Protein AF-A0A4Q2DV35-F1 (afdb_monomer)

Solvent-accessible surface area (backbone atoms only — not comparable to full-atom values): 18456 Å² total; per-residue (Å²): 139,89,88,88,78,84,78,67,62,75,68,55,59,72,60,50,44,55,39,52,49,45,46,71,77,39,57,76,54,56,72,63,80,82,78,78,91,82,77,93,75,83,82,74,77,96,63,88,75,52,67,66,58,46,20,54,54,36,22,54,54,44,44,55,49,71,65,35,77,59,40,62,65,55,60,51,47,55,58,66,73,50,53,37,47,40,45,32,34,13,48,20,47,24,54,55,58,47,27,66,78,40,56,55,53,36,38,61,52,43,39,46,52,39,57,44,51,69,32,76,78,42,65,71,32,61,18,35,42,97,87,67,49,80,41,53,41,60,65,47,20,52,47,35,28,44,50,51,43,19,50,44,28,60,68,74,59,73,62,82,93,50,57,45,72,50,34,85,49,101,58,90,82,76,61,74,39,63,32,54,42,48,41,31,27,48,50,50,39,19,35,56,79,52,56,63,69,55,69,69,63,48,23,50,38,44,62,68,10,43,57,34,52,73,57,74,85,80,66,89,48,54,57,58,45,28,50,15,43,48,23,45,49,50,35,37,58,36,48,10,46,73,54,40,27,64,45,47,61,40,96,86,70,74,45,42,51,65,51,33,50,54,36,49,51,49,37,42,76,73,59,45,53,68,54,62,45,55,52,41,54,74,47,54,48,53,72,91,65,78,94,72,99,76,73,58,70,71,62,48,53,58,37,37,51,51,44,33,70,54,27,62,76,59,58,39,52,56,37,60,57,43,40,59,57,65,67,76,117

Secondary structure (DSSP, 8-state):
-----SSSSHHHHTTSHHHHHHHHH-HHHHTTTTS-SS-------SS---HHHHHHHHHHHHHHHHHS---HHHHHHHHHH--BTHHHHHHHHHHHHHHHH-GGGHHHHHHHHHHHHTSHHHHT-EEE-TT--EEEHHHHHHHHHHHHHHHHHHS---SGGG-SSEEPPSSSS---EEPHHHHHHHHHHHHHHHT-S-HHHHHHHHHTTS--TTSSPPPS-HHHHHHHHHHHHHHHHHH-HHHHHHHS--TTTT--HHHHHHHHHHHHHTT----HHHHHHHHHTT-SS---S---HHHHHHHHHHHHHHHTTSPPPHHHHHIIIII--

Nearest PDB structures (foldseek):
  5lzr-assembly1_B  TM=1.823E-01  e=2.011E+00  Thermotoga maritima MSB8
  4av3-assembly1_B  TM=1.991E-01  e=4.934E+00  Thermotoga maritima
  8rbz-assembly1_g  TM=2.046E-01  e=7.897E+00  Homo sapiens

pLDDT: mean 71.96, std 20.68, range [27.91, 97.0]

Mean predicted aligned error: 12.62 Å

Structure (mmCIF, N/CA/C/O backbone):
data_AF-A0A4Q2DV35-F1
#
_entry.id   AF-A0A4Q2DV35-F1
#
loop_
_atom_site.group_PDB
_atom_site.id
_atom_site.type_symbol
_atom_site.label_atom_id
_atom_site.label_alt_id
_atom_site.label_comp_id
_atom_site.label_asym_id
_atom_site.label_entity_id
_atom_site.label_seq_id
_atom_site.pdbx_PDB_ins_code
_atom_site.Cartn_x
_atom_site.Cartn_y
_atom_site.Cartn_z
_atom_site.occupancy
_atom_site.B_iso_or_equiv
_atom_site.auth_seq_id
_atom_site.auth_comp_id
_atom_site.auth_asym_id
_atom_site.auth_atom_id
_atom_site.pdbx_PDB_model_num
ATOM 1 N N . MET A 1 1 ? -38.235 -31.316 10.067 1.00 35.62 1 MET A N 1
ATOM 2 C CA . MET A 1 1 ? -37.012 -31.804 9.384 1.00 35.62 1 MET A CA 1
ATOM 3 C C . MET A 1 1 ? -36.513 -30.668 8.487 1.00 35.62 1 MET A C 1
ATOM 5 O O . MET A 1 1 ? -37.153 -30.388 7.495 1.00 35.62 1 MET A O 1
ATOM 9 N N . SER A 1 2 ? -35.730 -29.718 9.007 1.00 30.77 2 SER A N 1
ATOM 10 C CA . SER A 1 2 ? -34.251 -29.639 9.016 1.00 30.77 2 SER A CA 1
ATOM 11 C C . SER A 1 2 ? -33.590 -29.476 7.636 1.00 30.77 2 SER A C 1
ATOM 13 O O . SER A 1 2 ? -33.089 -30.451 7.087 1.00 30.77 2 SER A O 1
ATOM 15 N N . THR A 1 3 ? -33.448 -28.229 7.168 1.00 30.23 3 THR A N 1
ATOM 16 C CA . THR A 1 3 ? -32.465 -27.825 6.140 1.00 30.23 3 THR A CA 1
ATOM 17 C C . THR A 1 3 ? -31.905 -26.423 6.440 1.00 30.23 3 THR A C 1
ATOM 19 O O . THR A 1 3 ? -32.257 -25.439 5.800 1.00 30.23 3 THR A O 1
ATOM 22 N N . THR A 1 4 ? -31.019 -26.314 7.435 1.00 33.19 4 THR A N 1
ATOM 23 C CA . THR A 1 4 ? -30.264 -25.078 7.754 1.00 33.19 4 THR A CA 1
ATOM 24 C C . THR A 1 4 ? -28.829 -25.404 8.191 1.00 33.19 4 THR A C 1
ATOM 26 O O . THR A 1 4 ? -28.392 -25.066 9.289 1.00 33.19 4 THR A O 1
ATOM 29 N N . LYS A 1 5 ? -28.063 -26.096 7.333 1.00 31.00 5 LYS A N 1
ATOM 30 C CA . LYS A 1 5 ? -26.642 -26.416 7.599 1.00 31.00 5 LYS A CA 1
ATOM 31 C C . LYS A 1 5 ? -25.640 -26.056 6.487 1.00 31.00 5 LYS A C 1
ATOM 33 O O . LYS A 1 5 ? -24.458 -26.307 6.665 1.00 31.00 5 LYS A O 1
ATOM 38 N N . GLY A 1 6 ? -26.053 -25.388 5.406 1.00 29.36 6 GLY A N 1
ATOM 39 C CA . GLY A 1 6 ? -25.163 -25.089 4.266 1.00 29.36 6 GLY A CA 1
ATOM 40 C C . GLY A 1 6 ? -24.444 -23.729 4.262 1.00 29.36 6 GLY A C 1
ATOM 41 O O . GLY A 1 6 ? -23.580 -23.515 3.426 1.00 29.36 6 GLY A O 1
ATOM 42 N N . HIS A 1 7 ? -24.776 -22.781 5.147 1.00 29.80 7 HIS A N 1
ATOM 43 C CA . HIS A 1 7 ? -24.252 -21.396 5.069 1.00 29.80 7 HIS A CA 1
ATOM 44 C C . HIS A 1 7 ? -23.302 -20.989 6.208 1.00 29.80 7 HIS A C 1
ATOM 46 O O . HIS A 1 7 ? -22.844 -19.849 6.264 1.00 29.80 7 HIS A O 1
ATOM 52 N N . ARG A 1 8 ? -22.980 -21.906 7.131 1.00 29.48 8 ARG A N 1
ATOM 53 C CA . ARG A 1 8 ? -22.026 -21.637 8.226 1.00 29.48 8 ARG A CA 1
ATOM 54 C C . ARG A 1 8 ? -20.592 -22.076 7.927 1.00 29.48 8 ARG A C 1
ATOM 56 O O . ARG A 1 8 ? -19.691 -21.590 8.602 1.00 29.48 8 ARG A O 1
ATOM 63 N N . THR A 1 9 ? -20.373 -22.935 6.933 1.00 27.91 9 THR A N 1
ATOM 64 C CA . THR A 1 9 ? -19.051 -23.521 6.656 1.00 27.91 9 THR A CA 1
ATOM 65 C C . THR A 1 9 ? -18.148 -22.554 5.883 1.00 27.91 9 THR A C 1
ATOM 67 O O . THR A 1 9 ? -17.036 -22.292 6.323 1.00 27.91 9 THR A O 1
ATOM 70 N N . VAL A 1 10 ? -18.679 -21.863 4.866 1.00 29.84 10 VAL A N 1
ATOM 71 C CA . VAL A 1 10 ? -17.916 -20.907 4.029 1.00 29.84 10 VAL A CA 1
ATOM 72 C C . VAL A 1 10 ? -17.451 -19.660 4.808 1.00 29.84 10 VAL A C 1
ATOM 74 O O . VAL A 1 10 ? -16.434 -19.050 4.502 1.00 29.84 10 VAL A O 1
ATOM 77 N N . ARG A 1 11 ? -18.151 -19.280 5.888 1.00 30.81 11 ARG A N 1
ATOM 78 C CA . ARG A 1 11 ? -17.766 -18.127 6.730 1.00 30.81 11 ARG A CA 1
ATOM 79 C C . ARG A 1 11 ? -16.641 -18.422 7.725 1.00 30.81 11 ARG A C 1
ATOM 81 O O . ARG A 1 11 ? -16.135 -17.485 8.336 1.00 30.81 11 ARG A O 1
ATOM 88 N N . ARG A 1 12 ? -16.291 -19.695 7.931 1.00 29.86 12 ARG A N 1
ATOM 89 C CA . ARG A 1 12 ? -15.247 -20.113 8.879 1.00 29.86 12 ARG A CA 1
ATOM 90 C C . ARG A 1 12 ? -13.868 -20.213 8.224 1.00 29.86 12 ARG A C 1
ATOM 92 O O . ARG A 1 12 ? -12.876 -20.101 8.931 1.00 29.86 12 ARG A O 1
ATOM 99 N N . GLU A 1 13 ? -13.813 -20.343 6.901 1.00 30.31 13 GLU A N 1
ATOM 100 C CA . GLU A 1 13 ? -12.563 -20.490 6.143 1.00 30.31 13 GLU A CA 1
ATOM 101 C C . GLU A 1 13 ? -11.810 -19.159 5.980 1.00 30.31 13 GLU A C 1
ATOM 103 O O . GLU A 1 13 ? -10.590 -19.137 6.086 1.00 30.31 13 GLU A O 1
ATOM 108 N N . ALA A 1 14 ? -12.506 -18.019 5.894 1.00 35.06 14 ALA A N 1
ATOM 109 C CA . ALA A 1 14 ? -11.845 -16.708 5.821 1.00 35.06 14 ALA A CA 1
ATOM 110 C C . ALA A 1 14 ? -11.191 -16.257 7.148 1.00 35.06 14 ALA A C 1
ATOM 112 O O . ALA A 1 14 ? -10.276 -15.442 7.142 1.00 35.06 14 ALA A O 1
ATOM 113 N N . VAL A 1 15 ? -11.643 -16.774 8.301 1.00 36.72 15 VAL A N 1
ATOM 114 C CA . VAL A 1 15 ? -11.197 -16.317 9.638 1.00 36.72 15 VAL A CA 1
ATOM 115 C C . VAL A 1 15 ? -9.855 -16.937 10.061 1.00 36.72 15 VAL A C 1
ATOM 117 O O . VAL A 1 15 ? -9.192 -16.389 10.937 1.00 36.72 15 VAL A O 1
ATOM 120 N N . ASN A 1 16 ? -9.424 -18.021 9.408 1.00 40.28 16 ASN A N 1
ATOM 121 C CA . ASN A 1 16 ? -8.155 -18.708 9.688 1.00 40.28 16 ASN A CA 1
ATOM 122 C C . ASN A 1 16 ? -7.036 -18.374 8.687 1.00 40.28 16 ASN A C 1
ATOM 124 O O . ASN A 1 16 ? -5.907 -18.824 8.877 1.00 40.28 16 ASN A O 1
ATOM 128 N N . SER A 1 17 ? -7.340 -17.592 7.644 1.00 49.16 17 SER A N 1
ATOM 129 C CA . SER A 1 17 ? -6.450 -17.410 6.496 1.00 49.16 17 SER A CA 1
ATOM 130 C C . SER A 1 17 ? -5.106 -16.813 6.892 1.00 49.16 17 SER A C 1
ATOM 132 O O . SER A 1 17 ? -4.094 -17.379 6.535 1.00 49.16 17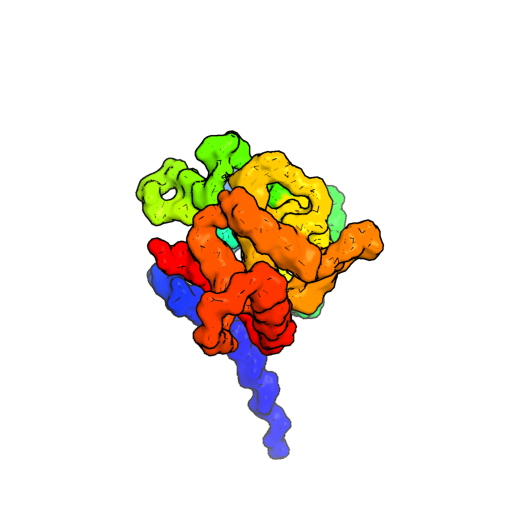 SER A O 1
ATOM 134 N N . PHE A 1 18 ? -5.053 -15.729 7.667 1.00 50.31 18 PHE A N 1
ATOM 135 C CA . PHE A 1 18 ? -3.776 -15.042 7.909 1.00 50.31 18 PHE A CA 1
ATOM 136 C C . PHE A 1 18 ? -2.853 -15.754 8.887 1.00 50.31 18 PHE A C 1
ATOM 138 O O . PHE A 1 18 ? -1.654 -15.801 8.652 1.00 50.31 18 PHE A O 1
ATOM 145 N N . THR A 1 19 ? -3.398 -16.380 9.934 1.00 48.91 19 THR A N 1
ATOM 146 C CA . THR A 1 19 ? -2.606 -17.264 10.801 1.00 48.91 19 THR A CA 1
ATOM 147 C C . THR A 1 19 ? -1.981 -18.396 9.983 1.00 48.91 19 THR A C 1
ATOM 149 O O . THR A 1 19 ? -0.818 -18.717 10.187 1.00 48.91 19 THR A O 1
ATOM 152 N N . GLN A 1 20 ? -2.725 -18.972 9.032 1.00 51.25 20 GLN A N 1
ATOM 153 C CA . GLN A 1 20 ? -2.194 -19.997 8.130 1.00 51.25 20 GLN A CA 1
ATOM 154 C C . GLN A 1 20 ? -1.200 -19.414 7.115 1.00 51.25 20 GLN A C 1
ATOM 156 O O . GLN A 1 20 ? -0.151 -20.010 6.910 1.00 51.25 20 GLN A O 1
ATOM 161 N N . THR A 1 21 ? -1.477 -18.244 6.537 1.00 47.75 21 THR A N 1
ATOM 162 C CA . THR A 1 21 ? -0.613 -17.564 5.563 1.00 47.75 21 THR A CA 1
ATOM 163 C C . THR A 1 21 ? 0.728 -17.158 6.177 1.00 47.75 21 THR A C 1
ATOM 165 O O . THR A 1 21 ? 1.755 -17.479 5.594 1.00 47.75 21 THR A O 1
ATOM 168 N N . ILE A 1 22 ? 0.754 -16.560 7.377 1.00 47.41 22 ILE A N 1
ATOM 169 C CA . ILE A 1 22 ? 2.009 -16.261 8.090 1.00 47.41 22 ILE A CA 1
ATOM 170 C C . ILE A 1 22 ? 2.759 -17.546 8.438 1.00 47.41 22 ILE A C 1
ATOM 172 O O . ILE A 1 22 ? 3.957 -17.623 8.204 1.00 47.41 22 ILE A O 1
ATOM 176 N N . SER A 1 23 ? 2.080 -18.581 8.944 1.00 45.00 23 SER A N 1
ATOM 177 C CA . SER A 1 23 ? 2.758 -19.837 9.287 1.00 45.00 23 SER A CA 1
ATOM 178 C C . SER A 1 23 ? 3.357 -20.579 8.090 1.00 45.00 23 SER A C 1
ATOM 180 O O . SER A 1 23 ? 4.283 -21.365 8.278 1.00 45.00 23 SER A O 1
ATOM 182 N N . ILE A 1 24 ? 2.830 -20.350 6.885 1.00 49.19 24 ILE A N 1
ATOM 183 C CA . ILE A 1 24 ? 3.342 -20.924 5.636 1.00 49.19 24 ILE A CA 1
ATOM 184 C C . ILE A 1 24 ? 4.479 -20.069 5.060 1.00 49.19 24 ILE A C 1
ATOM 186 O O . ILE A 1 24 ? 5.458 -20.632 4.580 1.00 49.19 24 ILE A O 1
ATOM 190 N N . LEU A 1 25 ? 4.358 -18.738 5.110 1.00 42.69 25 LEU A N 1
ATOM 191 C CA . LEU A 1 25 ? 5.309 -17.810 4.485 1.00 42.69 25 LEU A CA 1
ATOM 192 C C . LEU A 1 25 ? 6.508 -17.459 5.380 1.00 42.69 25 LEU A C 1
ATOM 194 O O . LEU A 1 25 ? 7.581 -17.187 4.855 1.00 42.69 25 LEU A O 1
ATOM 198 N N . ASP A 1 26 ? 6.364 -17.514 6.707 1.00 45.88 26 ASP A N 1
ATOM 199 C CA . ASP A 1 26 ? 7.469 -17.350 7.657 1.00 45.88 26 ASP A CA 1
ATOM 200 C C . ASP A 1 26 ? 7.318 -18.297 8.873 1.00 45.88 26 ASP A C 1
ATOM 202 O O . ASP A 1 26 ? 6.679 -17.979 9.890 1.00 45.88 26 ASP A O 1
ATOM 206 N N . PRO A 1 27 ? 7.929 -19.496 8.810 1.00 44.66 27 PRO A N 1
ATOM 207 C CA . PRO A 1 27 ? 7.886 -20.477 9.893 1.00 44.66 27 PRO A CA 1
ATOM 208 C C . PRO A 1 27 ? 8.524 -19.988 11.205 1.00 44.66 27 PRO A C 1
ATOM 210 O O . PRO A 1 27 ? 8.191 -20.505 12.280 1.00 44.66 27 PRO A O 1
ATOM 213 N N . SER A 1 28 ? 9.419 -18.992 11.154 1.00 42.25 28 SER A N 1
ATOM 214 C CA . SER A 1 28 ? 10.123 -18.476 12.335 1.00 42.25 28 SER A CA 1
ATOM 215 C C . SER A 1 28 ? 9.180 -17.719 13.284 1.00 42.25 28 SER A C 1
ATOM 217 O O . SER A 1 28 ? 9.309 -17.828 14.508 1.00 42.25 28 SER A O 1
ATOM 219 N N . LEU A 1 29 ? 8.140 -17.078 12.738 1.00 41.72 29 LEU A N 1
ATOM 220 C CA . LEU A 1 29 ? 7.095 -16.379 13.497 1.00 41.72 29 LEU A CA 1
ATOM 221 C C . LEU A 1 29 ? 6.123 -17.342 14.202 1.00 41.72 29 LEU A C 1
ATOM 223 O O . LEU A 1 29 ? 5.512 -17.004 15.216 1.00 41.72 29 LEU A O 1
ATOM 227 N N . SER A 1 30 ? 6.023 -18.591 13.735 1.00 40.69 30 SER A N 1
ATOM 228 C CA . SER A 1 30 ? 5.135 -19.613 14.319 1.00 40.69 30 SER A CA 1
ATOM 229 C C . SER A 1 30 ? 5.679 -20.243 15.606 1.00 40.69 30 SER A C 1
ATOM 231 O O . SER A 1 30 ? 4.920 -20.837 16.376 1.00 40.69 30 SER A O 1
ATOM 233 N N . SER A 1 31 ? 6.982 -20.102 15.868 1.00 39.81 31 SER A N 1
ATOM 234 C CA . SER A 1 31 ? 7.672 -20.755 16.990 1.00 39.81 31 SER A CA 1
ATOM 235 C C . SER A 1 31 ? 7.563 -19.991 18.319 1.00 39.81 31 SER A C 1
ATOM 237 O O . SER A 1 31 ? 7.888 -20.538 19.370 1.00 39.81 31 SER A O 1
ATOM 239 N N . ARG A 1 32 ? 7.030 -18.758 18.324 1.00 42.31 32 ARG A N 1
ATOM 240 C CA . ARG A 1 32 ? 6.820 -17.945 19.546 1.00 42.31 32 ARG A CA 1
ATOM 241 C C . ARG A 1 32 ? 5.523 -18.263 20.309 1.00 42.31 32 ARG A C 1
ATOM 243 O O . ARG A 1 32 ? 5.167 -17.573 21.263 1.00 42.31 32 ARG A O 1
ATOM 250 N N . ARG A 1 33 ? 4.818 -19.337 19.938 1.00 37.28 33 ARG A N 1
ATOM 251 C CA . ARG A 1 33 ? 3.434 -19.643 20.350 1.00 37.28 33 ARG A CA 1
ATOM 252 C C . ARG A 1 33 ? 3.201 -20.026 21.823 1.00 37.28 33 ARG A C 1
ATOM 254 O O . ARG A 1 33 ? 2.096 -20.457 22.135 1.00 37.28 33 ARG A O 1
ATOM 261 N N . LEU A 1 34 ? 4.174 -19.902 22.732 1.00 33.25 34 LEU A N 1
ATOM 262 C CA . LEU A 1 34 ? 4.031 -20.442 24.096 1.00 33.25 34 LEU A CA 1
ATOM 263 C C . LEU A 1 34 ? 4.237 -19.484 25.281 1.00 33.25 34 LEU A C 1
ATOM 265 O O . LEU A 1 34 ? 4.044 -19.941 26.403 1.00 33.25 34 LEU A O 1
ATOM 269 N N . LEU A 1 35 ? 4.537 -18.186 25.112 1.00 33.84 35 LEU A N 1
ATOM 270 C CA . LEU A 1 35 ? 4.838 -17.329 26.286 1.00 33.84 35 LEU A CA 1
ATOM 271 C C . LEU A 1 35 ? 4.320 -15.868 26.274 1.00 33.84 35 LEU A C 1
ATOM 273 O O . LEU A 1 35 ? 4.653 -15.110 27.178 1.00 33.84 35 LEU A O 1
ATOM 277 N N . GLY A 1 36 ? 3.487 -15.437 25.319 1.00 34.16 36 GLY A N 1
ATOM 278 C CA . GLY A 1 36 ? 3.351 -13.993 25.033 1.00 34.16 36 GLY A CA 1
ATOM 279 C C . GLY A 1 36 ? 2.212 -13.165 25.654 1.00 34.16 36 GLY A C 1
ATOM 280 O O . GLY A 1 36 ? 2.322 -11.947 25.644 1.00 34.16 36 GLY A O 1
ATOM 281 N N . PHE A 1 37 ? 1.119 -13.734 26.180 1.00 35.25 37 PHE A N 1
ATOM 282 C CA . PHE A 1 37 ? -0.106 -12.933 26.430 1.00 35.25 37 PHE A CA 1
ATOM 283 C C . PHE A 1 37 ? -0.427 -12.567 27.888 1.00 35.25 37 PHE A C 1
ATOM 285 O O . PHE A 1 37 ? -1.526 -12.079 28.153 1.00 35.25 37 PHE A O 1
ATOM 292 N N . GLN A 1 38 ? 0.490 -12.756 28.844 1.00 31.80 38 GLN A N 1
ATOM 293 C CA . GLN A 1 38 ? 0.176 -12.492 30.259 1.00 31.80 38 GLN A CA 1
ATOM 294 C C . GLN A 1 38 ? 0.834 -11.280 30.924 1.00 31.80 38 GLN A C 1
ATOM 296 O O . GLN A 1 38 ? 0.402 -10.959 32.021 1.00 31.80 38 GLN A O 1
ATOM 301 N N . ASN A 1 39 ? 1.753 -10.532 30.304 1.00 35.91 39 ASN A N 1
ATOM 302 C CA . ASN A 1 39 ? 2.389 -9.395 30.995 1.00 35.91 39 ASN A CA 1
ATOM 303 C C . ASN A 1 39 ? 2.677 -8.183 30.090 1.00 35.91 39 ASN A C 1
ATOM 305 O O . ASN A 1 39 ? 3.823 -7.775 29.949 1.00 35.91 39 ASN A O 1
ATOM 309 N N . MET A 1 40 ? 1.645 -7.540 29.537 1.00 34.44 40 MET A N 1
ATOM 310 C CA . MET A 1 40 ? 1.759 -6.124 29.147 1.00 34.44 40 MET A CA 1
ATOM 311 C C . MET A 1 40 ? 1.095 -5.248 30.211 1.00 34.44 40 MET A C 1
ATOM 313 O O . MET A 1 40 ? -0.006 -4.730 30.033 1.00 34.44 40 MET A O 1
ATOM 317 N N . THR A 1 41 ? 1.792 -5.100 31.337 1.00 36.34 41 THR A N 1
ATOM 318 C CA . THR A 1 41 ? 1.533 -4.038 32.318 1.00 36.34 41 THR A CA 1
ATOM 319 C C . THR A 1 41 ? 2.827 -3.266 32.534 1.00 36.34 41 THR A C 1
ATOM 321 O O . THR A 1 41 ? 3.444 -3.336 33.591 1.00 36.34 41 THR A O 1
ATOM 324 N N . THR A 1 42 ? 3.260 -2.519 31.521 1.00 36.59 42 THR A N 1
ATOM 325 C CA . THR A 1 42 ? 4.202 -1.421 31.755 1.00 36.59 42 THR A CA 1
ATOM 326 C C . THR A 1 42 ? 3.364 -0.221 32.176 1.00 36.59 42 THR A C 1
ATOM 328 O O . THR A 1 42 ? 2.852 0.529 31.348 1.00 36.59 42 THR A O 1
ATOM 331 N N . ILE A 1 43 ? 3.131 -0.108 33.483 1.00 39.12 43 ILE A N 1
ATOM 332 C CA . ILE A 1 43 ? 2.551 1.091 34.090 1.00 39.12 43 ILE A CA 1
ATOM 333 C C . ILE A 1 43 ? 3.626 2.178 33.988 1.00 39.12 43 ILE A C 1
ATOM 335 O O . ILE A 1 43 ? 4.588 2.173 34.751 1.00 39.12 43 ILE A O 1
ATOM 339 N N . VAL A 1 44 ? 3.485 3.078 33.015 1.00 41.16 44 VAL A N 1
ATOM 340 C CA . VAL A 1 44 ? 4.244 4.336 32.962 1.00 41.16 44 VAL A CA 1
ATOM 341 C C . VAL A 1 44 ? 3.573 5.335 33.929 1.00 41.16 44 VAL A C 1
ATOM 343 O O . VAL A 1 44 ? 2.344 5.301 34.056 1.00 41.16 44 VAL A O 1
ATOM 346 N N . PRO A 1 45 ? 4.329 6.176 34.667 1.00 42.81 45 PRO A N 1
ATOM 347 C CA . PRO A 1 45 ? 3.795 7.002 35.751 1.00 42.81 45 PRO A CA 1
ATOM 348 C C . PRO A 1 45 ? 2.774 8.045 35.279 1.00 42.81 45 PRO A C 1
ATOM 350 O O . PRO A 1 45 ? 2.825 8.521 34.149 1.00 42.81 45 PRO A O 1
ATOM 353 N N . GLN A 1 46 ? 1.871 8.424 36.189 1.00 43.09 46 GLN A N 1
ATOM 354 C CA . GLN A 1 46 ? 0.804 9.412 36.001 1.00 43.09 46 GLN A CA 1
ATOM 355 C C . GLN A 1 46 ? 1.345 10.828 35.715 1.00 43.09 46 GLN A C 1
ATOM 357 O O . GLN A 1 46 ? 1.467 11.659 36.610 1.00 43.09 46 GLN A O 1
ATOM 362 N N . GLY A 1 47 ? 1.607 11.101 34.441 1.00 46.31 47 GLY A N 1
ATOM 363 C CA . GLY A 1 47 ? 1.358 12.380 33.774 1.00 46.31 47 GLY A CA 1
ATOM 364 C C . GLY A 1 47 ? 0.343 12.139 32.651 1.00 46.31 47 GLY A C 1
ATOM 365 O O . GLY A 1 47 ? 0.167 10.999 32.215 1.00 46.31 47 GLY A O 1
ATOM 366 N N . ALA A 1 48 ? -0.383 13.162 32.196 1.00 63.84 48 ALA A N 1
ATOM 367 C CA . ALA A 1 48 ? -1.234 12.997 31.018 1.00 63.84 48 ALA A CA 1
ATOM 368 C C . ALA A 1 48 ? -0.328 12.750 29.799 1.00 63.84 48 ALA A C 1
ATOM 370 O O . ALA A 1 48 ? 0.310 13.686 29.332 1.00 63.84 48 ALA A O 1
ATOM 371 N N . GLN A 1 49 ? -0.246 11.500 29.327 1.00 76.38 49 GLN A N 1
ATOM 372 C CA . GLN A 1 49 ? 0.505 11.155 28.115 1.00 76.38 49 GLN A CA 1
ATOM 373 C C . GLN A 1 49 ? 0.058 12.031 26.942 1.00 76.38 49 GLN A C 1
ATOM 375 O O . GLN A 1 49 ? -1.158 12.204 26.744 1.00 76.38 49 GLN A O 1
ATOM 380 N N . THR A 1 50 ? 1.015 12.528 26.160 1.00 87.44 50 THR A N 1
ATOM 381 C CA . THR A 1 50 ? 0.726 13.327 24.960 1.00 87.44 50 THR A CA 1
ATOM 382 C C . THR A 1 50 ? 0.080 12.471 23.868 1.00 87.44 50 THR A C 1
ATOM 384 O O . THR A 1 50 ? 0.011 11.237 23.968 1.00 87.44 50 THR A O 1
ATOM 387 N N . TYR A 1 51 ? -0.439 13.112 22.821 1.00 87.50 51 TYR A N 1
ATOM 388 C CA . TYR A 1 51 ? -0.962 12.413 21.652 1.00 87.50 51 TYR A CA 1
ATOM 389 C C . TYR A 1 51 ? 0.098 11.512 21.018 1.00 87.50 51 TYR A C 1
ATOM 391 O O . TYR A 1 51 ? -0.142 10.331 20.772 1.00 87.50 51 TYR A O 1
ATOM 399 N N . GLU A 1 52 ? 1.287 12.066 20.811 1.00 90.19 52 GLU A N 1
ATOM 400 C CA . GLU A 1 52 ? 2.416 11.443 20.128 1.00 90.19 52 GLU A CA 1
ATOM 401 C C . GLU A 1 52 ? 2.932 10.237 20.912 1.00 90.19 52 GLU A C 1
ATOM 403 O O . GLU A 1 52 ? 3.200 9.189 20.326 1.00 90.19 52 GLU A O 1
ATOM 408 N N . GLU A 1 53 ? 2.996 10.338 22.243 1.00 91.50 53 GLU A N 1
ATOM 409 C CA . GLU A 1 53 ? 3.364 9.218 23.114 1.00 91.50 53 GLU A CA 1
ATOM 410 C C . GLU A 1 53 ? 2.364 8.060 22.999 1.00 91.50 53 GLU A C 1
ATOM 412 O O . GLU A 1 53 ? 2.761 6.894 22.929 1.00 91.50 53 GLU A O 1
ATOM 417 N N . LYS A 1 54 ? 1.060 8.366 22.925 1.00 92.38 54 LYS A N 1
ATOM 418 C CA . LYS A 1 54 ? 0.018 7.348 22.711 1.00 92.38 54 LYS A CA 1
ATOM 419 C C . LYS A 1 54 ? 0.129 6.724 21.328 1.00 92.38 54 LYS A C 1
ATOM 421 O O . LYS A 1 54 ? 0.009 5.508 21.212 1.00 92.38 54 LYS A O 1
ATOM 426 N N . VAL A 1 55 ? 0.349 7.533 20.290 1.00 93.69 55 VAL A N 1
ATOM 427 C CA . VAL A 1 55 ? 0.545 7.039 18.920 1.00 93.69 55 VAL A CA 1
ATOM 428 C C . VAL A 1 55 ? 1.747 6.097 18.878 1.00 93.69 55 VAL A C 1
ATOM 430 O O . VAL A 1 55 ? 1.599 4.966 18.423 1.00 93.69 55 VAL A O 1
ATOM 433 N N . ALA A 1 56 ? 2.896 6.495 19.430 1.00 93.12 56 ALA A N 1
ATOM 434 C CA . ALA A 1 56 ? 4.093 5.657 19.495 1.00 93.12 56 ALA A CA 1
ATOM 435 C C . ALA A 1 56 ? 3.833 4.331 20.230 1.00 93.12 56 ALA A C 1
ATOM 437 O O . ALA A 1 56 ? 4.158 3.264 19.713 1.00 93.12 56 ALA A O 1
ATOM 438 N N . GLN A 1 57 ? 3.170 4.373 21.390 1.00 94.88 57 GLN A N 1
ATOM 439 C CA . GLN A 1 57 ? 2.808 3.165 22.134 1.00 94.88 57 GLN A CA 1
ATOM 440 C C . GLN A 1 57 ? 1.888 2.235 21.326 1.00 94.88 57 GLN A C 1
ATOM 442 O O . GLN A 1 57 ? 2.065 1.014 21.336 1.00 94.88 57 GLN A O 1
ATOM 447 N N . PHE A 1 58 ? 0.888 2.791 20.641 1.00 97.00 58 PHE A N 1
ATOM 448 C CA . PHE A 1 58 ? -0.029 1.995 19.834 1.00 97.00 58 PHE A CA 1
ATOM 449 C C . PHE A 1 58 ? 0.621 1.456 18.561 1.00 97.00 58 PHE A C 1
ATOM 451 O O . PHE A 1 58 ? 0.237 0.370 18.134 1.00 97.00 58 PHE A O 1
ATOM 458 N N . ILE A 1 59 ? 1.606 2.151 17.983 1.00 95.25 59 ILE A N 1
ATOM 459 C CA . ILE A 1 59 ? 2.386 1.629 16.856 1.00 95.25 59 ILE A CA 1
ATOM 460 C C . ILE A 1 59 ? 3.085 0.339 17.280 1.00 95.25 59 ILE A C 1
ATOM 462 O O . ILE A 1 59 ? 2.903 -0.678 16.620 1.00 95.25 59 ILE A O 1
ATOM 466 N N . GLU A 1 60 ? 3.799 0.342 18.408 1.00 94.19 60 GLU A N 1
ATOM 467 C CA . GLU A 1 60 ? 4.483 -0.859 18.912 1.00 94.19 60 GLU A CA 1
ATOM 468 C C . GLU A 1 60 ? 3.502 -2.006 19.184 1.00 94.19 60 GLU A C 1
ATOM 470 O O . GLU A 1 60 ? 3.746 -3.151 18.808 1.00 94.19 60 GLU A O 1
ATOM 475 N N . MET A 1 61 ? 2.338 -1.700 19.764 1.00 95.38 61 MET A N 1
AT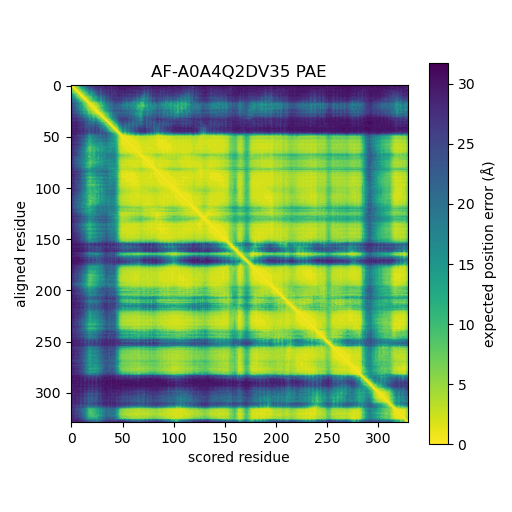OM 476 C CA . MET A 1 61 ? 1.278 -2.688 19.981 1.00 95.38 61 MET A CA 1
ATOM 477 C C . MET A 1 61 ? 0.758 -3.290 18.665 1.00 95.38 61 MET A C 1
ATOM 479 O O . MET A 1 61 ? 0.501 -4.493 18.598 1.00 95.38 61 MET A O 1
ATOM 483 N N . TRP A 1 62 ? 0.566 -2.475 17.623 1.00 96.19 62 TRP A N 1
ATOM 484 C CA . TRP A 1 62 ? 0.133 -2.963 16.314 1.00 96.19 62 TRP A CA 1
ATOM 485 C C . TRP A 1 62 ? 1.217 -3.784 15.625 1.00 96.19 62 TRP A C 1
ATOM 487 O O . TRP A 1 62 ? 0.910 -4.852 15.101 1.00 96.19 62 TRP A O 1
ATOM 497 N N . MET A 1 63 ? 2.469 -3.328 15.675 1.00 93.50 63 MET A N 1
ATOM 498 C CA . MET A 1 63 ? 3.617 -4.048 15.128 1.00 93.50 63 MET A CA 1
ATOM 499 C C . MET A 1 63 ? 3.777 -5.420 15.787 1.00 93.50 63 MET A C 1
ATOM 501 O O . MET A 1 63 ? 3.943 -6.415 15.080 1.00 93.50 63 MET A O 1
ATOM 505 N N . ASP A 1 64 ? 3.643 -5.508 17.114 1.00 92.38 64 ASP A N 1
ATOM 506 C CA . ASP A 1 64 ? 3.645 -6.788 17.831 1.00 92.38 64 ASP A CA 1
ATOM 507 C C . ASP A 1 64 ? 2.468 -7.674 17.399 1.00 92.38 64 ASP A C 1
ATOM 509 O O . ASP A 1 64 ? 2.659 -8.848 17.080 1.00 92.38 64 ASP A O 1
ATOM 513 N N . LEU A 1 65 ? 1.254 -7.118 17.291 1.00 92.56 65 LEU A N 1
ATOM 514 C CA . LEU A 1 65 ? 0.096 -7.884 16.825 1.00 92.56 65 LEU A CA 1
ATOM 515 C C . LEU A 1 65 ? 0.304 -8.433 15.406 1.00 92.56 65 LEU A C 1
ATOM 517 O O . LEU A 1 65 ? -0.023 -9.588 15.164 1.00 92.56 65 LEU A O 1
ATOM 521 N N . PHE A 1 66 ? 0.831 -7.633 14.477 1.00 92.62 66 PHE A N 1
ATOM 522 C CA . PHE A 1 66 ? 1.039 -8.027 13.078 1.00 92.62 66 PHE A CA 1
ATOM 523 C C . PHE A 1 66 ? 2.173 -9.030 12.897 1.00 92.62 66 PHE A C 1
ATOM 525 O O . PHE A 1 66 ? 2.094 -9.888 12.019 1.00 92.62 66 PHE A O 1
ATOM 532 N N . SER A 1 67 ? 3.190 -8.956 13.754 1.00 87.19 67 SER A N 1
ATOM 533 C CA . SER A 1 67 ? 4.330 -9.875 13.747 1.00 87.19 67 SER A CA 1
ATOM 534 C C . SER A 1 67 ? 3.984 -11.255 14.315 1.00 87.19 67 SER A C 1
ATOM 536 O O . SER A 1 67 ? 4.779 -12.186 14.210 1.00 87.19 67 SER A O 1
ATOM 538 N N . ASN A 1 68 ? 2.807 -11.416 14.924 1.00 85.75 68 ASN A N 1
ATOM 539 C CA . ASN A 1 68 ? 2.350 -12.677 15.487 1.00 85.75 68 ASN A CA 1
ATOM 540 C C . ASN A 1 68 ? 1.077 -13.165 14.778 1.00 85.75 68 ASN A C 1
ATOM 542 O O . ASN A 1 68 ? 0.274 -12.370 14.288 1.00 85.75 68 ASN A O 1
ATOM 546 N N . PRO A 1 69 ? 0.815 -14.482 14.745 1.00 82.19 69 PRO A N 1
ATOM 547 C CA . PRO A 1 69 ? -0.455 -14.972 14.236 1.00 82.19 69 PRO A CA 1
ATOM 548 C C . PRO A 1 69 ? -1.626 -14.457 15.083 1.00 82.19 69 PRO A C 1
ATOM 550 O O . PRO A 1 69 ? -1.783 -14.857 16.235 1.00 82.19 69 PRO A O 1
ATOM 553 N N . PHE A 1 70 ? -2.475 -13.620 14.486 1.00 85.69 70 PHE A N 1
ATOM 554 C CA . PHE A 1 70 ? -3.669 -13.073 15.127 1.00 85.69 70 PHE A CA 1
ATOM 555 C C . PHE A 1 70 ? -4.944 -13.408 14.348 1.00 85.69 70 PHE A C 1
ATOM 557 O O . PHE A 1 70 ? -4.941 -13.703 13.150 1.00 85.69 70 PHE A O 1
ATOM 564 N N . THR A 1 71 ? -6.068 -13.335 15.046 1.00 86.50 71 THR A N 1
ATOM 565 C CA . THR A 1 71 ? -7.416 -13.533 14.526 1.00 86.50 71 THR A CA 1
ATOM 566 C C . THR A 1 71 ? -8.122 -12.195 14.321 1.00 86.50 71 THR A C 1
ATOM 568 O O . THR A 1 71 ? -7.917 -11.217 15.042 1.00 86.50 71 THR A O 1
ATOM 571 N N . THR A 1 72 ? -9.089 -12.161 13.402 1.00 86.94 72 THR A N 1
ATOM 572 C CA . THR A 1 72 ? -9.999 -11.003 13.251 1.00 86.94 72 THR A CA 1
ATOM 573 C C . THR A 1 72 ? -10.723 -10.616 14.553 1.00 86.94 72 THR A C 1
ATOM 575 O O . THR A 1 72 ? -11.136 -9.466 14.724 1.00 86.94 72 THR A O 1
ATOM 578 N N . GLY A 1 73 ? -10.895 -11.571 15.478 1.00 88.19 73 GLY A N 1
ATOM 579 C CA . GLY A 1 73 ? -11.483 -11.353 16.796 1.00 88.19 73 GLY A CA 1
ATOM 580 C C . GLY A 1 73 ? -10.572 -10.544 17.713 1.00 88.19 73 GLY A C 1
ATOM 581 O O . GLY A 1 73 ? -11.054 -9.602 18.339 1.00 88.19 73 GLY A O 1
ATOM 582 N N . GLU A 1 74 ? -9.280 -10.872 17.739 1.00 89.81 74 GLU A N 1
ATOM 583 C CA . GLU A 1 74 ? -8.251 -10.141 18.488 1.00 89.81 74 GLU A CA 1
ATOM 584 C C . GLU A 1 74 ? -8.084 -8.724 17.944 1.00 89.81 74 GLU A C 1
ATOM 586 O O . GLU A 1 74 ? -8.240 -7.776 18.707 1.00 89.81 74 GLU A O 1
ATOM 591 N N . LEU A 1 75 ? -7.938 -8.558 16.623 1.00 90.44 75 LEU A N 1
ATOM 592 C CA . LEU A 1 75 ? -7.870 -7.235 15.984 1.00 90.44 75 LEU A CA 1
ATOM 593 C C . LEU A 1 75 ? -9.071 -6.355 16.377 1.00 90.44 75 LEU A C 1
ATOM 595 O O . LEU A 1 75 ? -8.936 -5.203 16.790 1.00 90.44 75 LEU A O 1
ATOM 599 N N . ARG A 1 76 ? -10.279 -6.925 16.331 1.00 90.81 76 ARG A N 1
ATOM 600 C CA . ARG A 1 76 ? -11.506 -6.236 16.747 1.00 90.81 76 ARG A CA 1
ATOM 601 C C . ARG A 1 76 ? -11.560 -5.934 18.246 1.00 90.81 76 ARG A C 1
ATOM 603 O O . ARG A 1 76 ? -12.171 -4.934 18.628 1.00 90.81 76 ARG A O 1
ATOM 610 N N . ALA A 1 77 ? -11.032 -6.814 19.091 1.00 90.75 77 ALA A N 1
ATOM 611 C CA . ALA A 1 77 ? -10.985 -6.602 20.532 1.00 90.75 77 ALA A CA 1
ATOM 612 C C . ALA A 1 77 ? -10.032 -5.450 20.872 1.00 90.75 77 ALA A C 1
ATOM 614 O O . ALA A 1 77 ? -10.419 -4.571 21.641 1.00 90.75 77 ALA A O 1
ATOM 615 N N . THR A 1 78 ? -8.867 -5.394 20.222 1.00 91.94 78 THR A N 1
ATOM 616 C CA . THR A 1 78 ? -7.890 -4.306 20.357 1.00 91.94 78 THR A CA 1
ATOM 617 C C . THR A 1 78 ? -8.504 -2.954 20.003 1.00 91.94 78 THR A C 1
ATOM 619 O O . THR A 1 78 ? -8.465 -2.044 20.829 1.00 91.94 78 THR A O 1
ATOM 622 N N . ILE A 1 79 ? -9.195 -2.850 18.857 1.00 92.62 79 ILE A N 1
ATOM 623 C CA . ILE A 1 79 ? -9.894 -1.615 18.440 1.00 92.62 79 ILE A CA 1
ATOM 624 C C . ILE A 1 79 ? -10.865 -1.115 19.516 1.00 92.62 79 ILE A C 1
ATOM 626 O O . ILE A 1 79 ? -10.967 0.077 19.784 1.00 92.62 79 ILE A O 1
ATOM 630 N N . LYS A 1 80 ? -11.599 -2.030 20.152 1.00 90.94 80 LYS A N 1
ATOM 631 C CA . LYS A 1 80 ? -12.606 -1.672 21.158 1.00 90.94 80 LYS A CA 1
ATOM 632 C C . LYS A 1 80 ? -12.026 -1.346 22.525 1.00 90.94 80 LYS A C 1
ATOM 634 O O . LYS A 1 80 ? -12.694 -0.667 23.299 1.00 90.94 80 LYS A O 1
ATOM 639 N N . LYS A 1 81 ? -10.848 -1.882 22.841 1.00 92.19 81 LYS A N 1
ATOM 640 C CA . LYS A 1 81 ? -10.210 -1.730 24.149 1.00 92.19 81 LYS A CA 1
ATOM 641 C C . LYS A 1 81 ? -9.729 -0.296 24.377 1.00 92.19 81 LYS A C 1
ATOM 643 O O . LYS A 1 81 ? -9.782 0.168 25.511 1.00 92.19 81 LYS A O 1
ATOM 648 N N . TYR A 1 82 ? -9.332 0.406 23.314 1.00 90.06 82 TYR A N 1
ATOM 649 C CA . TYR A 1 82 ? -8.772 1.756 23.395 1.00 90.06 82 TYR A CA 1
ATOM 650 C C . TYR A 1 82 ? -9.543 2.738 22.487 1.00 90.06 82 TYR A C 1
ATOM 652 O O . TYR A 1 82 ? -9.183 2.928 21.329 1.00 90.06 82 TYR A O 1
ATOM 660 N N . PRO A 1 83 ? -10.630 3.372 22.968 1.00 89.19 83 PRO A N 1
ATOM 661 C CA . PRO A 1 83 ? -11.473 4.257 22.159 1.00 89.19 83 PRO A CA 1
ATOM 662 C C . PRO A 1 83 ? -10.888 5.680 22.003 1.00 89.19 83 PRO A C 1
ATOM 664 O O . PRO A 1 83 ? -11.573 6.672 22.257 1.00 89.19 83 PRO A O 1
ATOM 667 N N . THR A 1 84 ? -9.625 5.803 21.593 1.00 93.19 84 THR A N 1
ATOM 668 C CA . THR A 1 84 ? -8.914 7.086 21.427 1.00 93.19 84 THR A CA 1
ATOM 669 C C . THR A 1 84 ? -8.544 7.334 19.964 1.00 93.19 84 THR A C 1
ATOM 671 O O . THR A 1 84 ? -8.357 6.384 19.206 1.00 93.19 84 THR A O 1
ATOM 674 N N . ALA A 1 85 ? -8.460 8.602 19.546 1.00 92.88 85 ALA A N 1
ATOM 675 C CA . ALA A 1 85 ? -8.108 8.967 18.165 1.00 92.88 85 ALA A CA 1
ATOM 676 C C . ALA A 1 85 ? -6.676 8.556 17.763 1.00 92.88 85 ALA A C 1
ATOM 678 O O . ALA A 1 85 ? -6.450 8.224 16.608 1.00 92.88 85 ALA A O 1
ATOM 679 N N . ALA A 1 86 ? -5.756 8.448 18.729 1.00 94.50 86 ALA A N 1
ATOM 680 C CA . ALA A 1 86 ? -4.390 7.974 18.491 1.00 94.50 86 ALA A CA 1
ATOM 681 C C . ALA A 1 86 ? -4.322 6.519 17.985 1.00 94.50 86 ALA A C 1
ATOM 683 O O . ALA A 1 86 ? -3.369 6.144 17.310 1.00 94.50 86 ALA A O 1
ATOM 684 N N . LEU A 1 87 ? -5.314 5.679 18.311 1.00 95.75 87 LEU A N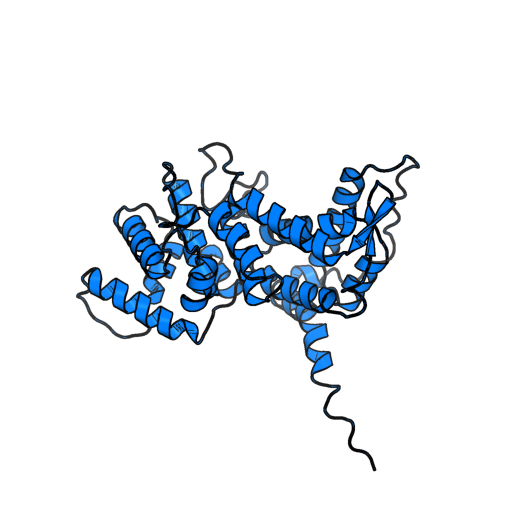 1
ATOM 685 C CA . LEU A 1 87 ? -5.318 4.266 17.923 1.00 95.75 87 LEU A CA 1
ATOM 686 C C . LEU A 1 87 ? -5.471 4.037 16.402 1.00 95.75 87 LEU A C 1
ATOM 688 O O . LEU A 1 87 ? -4.685 3.255 15.860 1.00 95.75 87 LEU A O 1
ATOM 692 N N . PRO A 1 88 ? -6.477 4.618 15.710 1.00 95.81 88 PRO A N 1
ATOM 693 C CA . PRO A 1 88 ? -6.590 4.500 14.258 1.00 95.81 88 PRO A CA 1
ATOM 694 C C . PRO A 1 88 ? -5.424 5.151 13.504 1.00 95.81 88 PRO A C 1
ATOM 696 O O . PRO A 1 88 ? -5.027 4.593 12.486 1.00 95.81 88 PRO A O 1
ATOM 699 N N . ASP A 1 89 ? -4.843 6.244 14.011 1.00 94.75 89 ASP A N 1
ATOM 700 C CA . ASP A 1 89 ? -3.635 6.842 13.418 1.00 94.75 89 ASP A CA 1
ATOM 701 C C . ASP A 1 89 ? -2.446 5.883 13.499 1.00 94.75 89 ASP A C 1
ATOM 703 O O . ASP A 1 89 ? -1.823 5.526 12.500 1.00 94.75 89 ASP A O 1
ATOM 707 N N . ALA A 1 90 ? -2.185 5.361 14.699 1.00 96.31 90 ALA A N 1
ATOM 708 C CA . ALA A 1 90 ? -1.136 4.376 14.907 1.00 96.31 90 ALA A CA 1
ATOM 709 C C . ALA A 1 90 ? -1.324 3.115 14.050 1.00 96.31 90 ALA A C 1
ATOM 711 O O . ALA A 1 90 ? -0.338 2.499 13.656 1.00 96.31 90 ALA A O 1
ATOM 712 N N . LEU A 1 91 ? -2.570 2.723 13.752 1.00 96.44 91 LEU A N 1
ATOM 713 C CA . LEU A 1 91 ? -2.861 1.588 12.875 1.00 96.44 91 LEU A CA 1
ATOM 714 C C . LEU A 1 91 ? -2.396 1.850 11.434 1.00 96.44 91 LEU A C 1
ATOM 716 O O . LEU A 1 91 ? -1.825 0.950 10.823 1.00 96.44 91 LEU A O 1
ATOM 720 N N . GLY A 1 92 ? -2.629 3.056 10.902 1.00 94.12 92 GLY A N 1
ATOM 721 C CA . GLY A 1 92 ? -2.166 3.452 9.568 1.00 94.12 92 GLY A CA 1
ATOM 722 C C . GLY A 1 92 ? -0.641 3.444 9.473 1.00 94.12 92 GLY A C 1
ATOM 723 O O . GLY A 1 92 ? -0.077 2.794 8.592 1.00 94.12 92 GLY A O 1
ATOM 724 N N . ILE A 1 93 ? 0.023 4.062 10.454 1.00 92.81 93 ILE A N 1
ATOM 725 C CA . ILE A 1 93 ? 1.489 4.138 10.518 1.00 92.81 93 ILE A CA 1
ATOM 726 C C . ILE A 1 93 ? 2.116 2.749 10.691 1.00 92.81 93 ILE A C 1
ATOM 728 O O . ILE A 1 93 ? 3.073 2.405 9.997 1.00 92.81 93 ILE A O 1
ATOM 732 N N . ALA A 1 94 ? 1.583 1.923 11.596 1.00 94.81 94 ALA A N 1
ATOM 733 C CA . ALA A 1 94 ? 2.092 0.573 11.826 1.00 94.81 94 ALA A CA 1
ATOM 734 C C . ALA A 1 94 ? 1.920 -0.329 10.599 1.00 94.81 94 ALA A C 1
ATOM 736 O O . ALA A 1 94 ? 2.785 -1.152 10.323 1.00 94.81 94 ALA A O 1
ATOM 737 N N . LEU A 1 95 ? 0.834 -0.165 9.838 1.00 94.19 95 LEU A N 1
ATOM 738 C CA . LEU A 1 95 ? 0.611 -0.926 8.612 1.00 94.19 95 LEU A CA 1
ATOM 739 C C . LEU A 1 95 ? 1.684 -0.622 7.553 1.00 94.19 95 LEU A C 1
ATOM 741 O O . LEU A 1 95 ? 2.203 -1.549 6.936 1.00 94.19 95 LEU A O 1
ATOM 745 N N . TRP A 1 96 ? 2.061 0.648 7.386 1.00 91.25 96 TRP A N 1
ATOM 746 C CA . TRP A 1 96 ? 3.178 1.031 6.516 1.00 91.25 96 TRP A CA 1
ATOM 747 C C . TRP A 1 96 ? 4.539 0.574 7.075 1.00 91.25 96 TRP A C 1
ATOM 749 O O . TRP A 1 96 ? 5.360 0.021 6.353 1.00 91.25 96 TRP A O 1
ATOM 759 N N . ARG A 1 97 ? 4.789 0.700 8.384 1.00 90.31 97 ARG A N 1
ATOM 760 C CA . ARG A 1 97 ? 6.046 0.199 8.980 1.00 90.31 97 ARG A CA 1
ATOM 761 C C . ARG A 1 97 ? 6.202 -1.311 8.833 1.00 90.31 97 ARG A C 1
ATOM 763 O O . ARG A 1 97 ? 7.302 -1.794 8.587 1.00 90.31 97 ARG A O 1
ATOM 770 N N . PHE A 1 98 ? 5.110 -2.057 8.967 1.00 91.31 98 PHE A N 1
ATOM 771 C CA . PHE A 1 98 ? 5.105 -3.495 8.730 1.00 91.31 98 PHE A CA 1
ATOM 772 C C . PHE A 1 98 ? 5.444 -3.818 7.271 1.00 91.31 98 PHE A C 1
ATOM 774 O O . PHE A 1 98 ? 6.189 -4.766 7.021 1.00 91.31 98 PHE A O 1
ATOM 781 N N . SER A 1 99 ? 4.975 -3.007 6.315 1.00 90.25 99 SER A N 1
ATOM 782 C CA . SER A 1 99 ? 5.281 -3.211 4.898 1.00 90.25 99 SER A CA 1
ATOM 783 C C . SER A 1 99 ? 6.751 -2.991 4.558 1.00 90.25 99 SER A C 1
ATOM 785 O O . SER A 1 99 ? 7.229 -3.648 3.646 1.00 90.25 99 SER A O 1
ATOM 787 N N . LEU A 1 100 ? 7.502 -2.178 5.309 1.00 85.88 100 LEU A N 1
ATOM 788 C CA . LEU A 1 100 ? 8.961 -2.074 5.138 1.00 85.88 100 LEU A CA 1
ATOM 789 C C . LEU A 1 100 ? 9.689 -3.400 5.403 1.00 85.88 100 LEU A C 1
ATOM 791 O O . LEU A 1 100 ? 10.736 -3.660 4.812 1.00 85.88 100 LEU A O 1
ATOM 795 N N . ILE A 1 101 ? 9.154 -4.215 6.316 1.00 86.25 101 ILE A N 1
ATOM 796 C CA . ILE A 1 101 ? 9.777 -5.463 6.771 1.00 86.25 101 ILE A CA 1
ATOM 797 C C . ILE A 1 101 ? 9.234 -6.654 5.973 1.00 86.25 101 ILE A C 1
ATOM 799 O O . ILE A 1 101 ? 9.996 -7.532 5.575 1.00 86.25 101 ILE A O 1
ATOM 803 N N . HIS A 1 102 ? 7.924 -6.672 5.711 1.00 87.38 102 HIS A N 1
ATOM 804 C CA . HIS A 1 102 ? 7.231 -7.793 5.075 1.00 87.38 102 HIS A CA 1
ATOM 805 C C . HIS A 1 102 ? 6.282 -7.352 3.939 1.00 87.38 102 HIS A C 1
ATOM 807 O O . HIS A 1 102 ? 5.064 -7.552 4.047 1.00 87.38 102 HIS A O 1
ATOM 813 N N . PRO A 1 103 ? 6.788 -6.781 2.825 1.00 87.31 103 PRO A N 1
ATOM 814 C CA . PRO A 1 103 ? 5.940 -6.328 1.716 1.00 87.31 103 PRO A CA 1
ATOM 815 C C . PRO A 1 103 ? 5.024 -7.429 1.155 1.00 87.31 103 PRO A C 1
ATOM 817 O O . PRO A 1 103 ? 3.856 -7.187 0.853 1.00 87.31 103 PRO A O 1
ATOM 820 N N . ASN A 1 104 ? 5.523 -8.665 1.082 1.00 85.19 104 ASN A N 1
ATOM 821 C CA . ASN A 1 104 ? 4.797 -9.839 0.590 1.00 85.19 104 ASN A CA 1
ATOM 822 C C . ASN A 1 104 ? 3.594 -10.246 1.467 1.00 85.19 104 ASN A C 1
ATOM 824 O O . ASN A 1 104 ? 2.659 -10.883 0.982 1.00 85.19 104 ASN A O 1
ATOM 828 N N . LEU A 1 105 ? 3.573 -9.855 2.746 1.00 89.38 105 LEU A N 1
ATOM 829 C CA . LEU A 1 105 ? 2.483 -10.156 3.684 1.00 89.38 105 LEU A CA 1
ATOM 830 C C . LEU A 1 105 ? 1.394 -9.073 3.727 1.00 89.38 105 LEU A C 1
ATOM 832 O O . LEU A 1 105 ? 0.408 -9.212 4.460 1.00 89.38 105 LEU A O 1
ATOM 836 N N . MET A 1 106 ? 1.529 -8.009 2.934 1.00 90.94 106 MET A N 1
ATOM 837 C CA . MET A 1 106 ? 0.619 -6.867 2.996 1.00 90.94 106 MET A CA 1
ATOM 838 C C . MET A 1 106 ? -0.785 -7.172 2.493 1.00 90.94 106 MET A C 1
ATOM 840 O O . MET A 1 106 ? -1.759 -6.830 3.160 1.00 90.94 106 MET A O 1
ATOM 844 N N . GLU A 1 107 ? -0.923 -7.848 1.354 1.00 91.19 107 GLU A N 1
ATOM 845 C CA . GLU A 1 107 ? -2.235 -8.193 0.795 1.00 91.19 107 GLU A CA 1
ATOM 846 C C . GLU A 1 107 ? -3.130 -8.961 1.797 1.00 91.19 107 GLU A C 1
ATOM 848 O O . GLU A 1 107 ? -4.246 -8.501 2.075 1.00 91.19 107 GLU A O 1
ATOM 853 N N . PRO A 1 108 ? -2.679 -10.063 2.432 1.00 90.81 108 PRO A N 1
ATOM 854 C CA . PRO A 1 108 ? -3.510 -10.774 3.402 1.00 90.81 108 PRO A CA 1
ATOM 855 C C . PRO A 1 108 ? -3.725 -9.992 4.715 1.00 90.81 108 PRO A C 1
ATOM 857 O O . PRO A 1 108 ? -4.802 -10.105 5.314 1.00 90.81 108 PRO A O 1
ATOM 860 N N . LEU A 1 109 ? -2.767 -9.165 5.159 1.00 92.88 109 LEU A N 1
ATOM 861 C CA . LEU A 1 109 ? -2.939 -8.301 6.336 1.00 92.88 109 LEU A CA 1
ATOM 862 C C . LEU A 1 109 ? -4.040 -7.257 6.102 1.00 92.88 109 LEU A C 1
ATOM 864 O O . LEU A 1 109 ? -4.987 -7.141 6.890 1.00 92.88 109 LEU A O 1
ATOM 868 N N . VAL A 1 110 ? -3.961 -6.538 4.983 1.00 93.31 110 VAL A N 1
ATOM 869 C CA . VAL A 1 110 ? -4.931 -5.499 4.630 1.00 93.31 110 VAL A CA 1
ATOM 870 C C . VAL A 1 110 ? -6.321 -6.097 4.401 1.00 93.31 110 VAL A C 1
ATOM 872 O O . VAL A 1 110 ? -7.323 -5.526 4.846 1.00 93.31 110 VAL A O 1
ATOM 875 N N . ALA A 1 111 ? -6.411 -7.288 3.796 1.00 91.31 111 ALA A N 1
ATOM 876 C CA . ALA A 1 111 ? -7.676 -8.001 3.635 1.00 91.31 111 ALA A CA 1
ATOM 877 C C . ALA A 1 111 ? -8.377 -8.246 4.985 1.00 91.31 111 ALA A C 1
ATOM 879 O O . ALA A 1 111 ? -9.586 -8.019 5.113 1.00 91.31 111 ALA A O 1
ATOM 880 N N . ASN A 1 112 ? -7.631 -8.645 6.019 1.00 90.81 112 ASN A N 1
ATOM 881 C CA . ASN A 1 112 ? -8.181 -8.822 7.363 1.00 90.81 112 ASN A CA 1
ATOM 882 C C . ASN A 1 112 ? -8.621 -7.519 8.014 1.00 90.81 112 ASN A C 1
ATOM 884 O O . ASN A 1 112 ? -9.707 -7.473 8.603 1.00 90.81 112 ASN A O 1
ATOM 888 N N . ILE A 1 113 ? -7.805 -6.468 7.906 1.00 92.81 113 ILE A N 1
ATOM 889 C CA . ILE A 1 113 ? -8.151 -5.142 8.425 1.00 92.81 113 ILE A CA 1
ATOM 890 C C . ILE A 1 113 ? -9.466 -4.689 7.795 1.00 92.81 113 ILE A C 1
ATOM 892 O O . ILE A 1 113 ? -10.416 -4.361 8.509 1.00 92.81 113 ILE A O 1
ATOM 896 N N . ARG A 1 114 ? -9.595 -4.804 6.471 1.00 92.81 114 ARG A N 1
ATOM 897 C CA . ARG A 1 114 ? -10.841 -4.514 5.758 1.00 92.81 114 ARG A CA 1
ATOM 898 C C . ARG A 1 114 ? -12.020 -5.327 6.285 1.00 92.81 114 ARG A C 1
ATOM 900 O O . ARG A 1 114 ? -13.089 -4.759 6.509 1.00 92.81 114 ARG A O 1
ATOM 907 N N . ILE A 1 115 ? -11.872 -6.642 6.472 1.00 91.06 115 ILE A N 1
ATOM 908 C CA . ILE A 1 115 ? -12.946 -7.501 7.004 1.00 91.06 115 ILE A CA 1
ATOM 909 C C . ILE A 1 115 ? -13.416 -6.992 8.373 1.00 91.06 115 ILE A C 1
ATOM 911 O O . ILE A 1 115 ? -14.624 -6.914 8.629 1.00 91.06 115 ILE A O 1
ATOM 915 N N . VAL A 1 116 ? -12.476 -6.616 9.242 1.00 91.44 116 VAL A N 1
ATOM 916 C CA . VAL A 1 116 ? -12.777 -6.081 10.571 1.00 91.44 116 VAL A CA 1
ATOM 917 C C . VAL A 1 116 ? -13.466 -4.719 10.474 1.00 91.44 116 VAL A C 1
ATOM 919 O O . VAL A 1 116 ? -14.528 -4.543 11.076 1.00 91.44 116 VAL A O 1
ATOM 922 N N . LEU A 1 117 ? -12.958 -3.790 9.664 1.00 90.94 117 LEU A N 1
ATOM 923 C CA . LEU A 1 117 ? -13.535 -2.450 9.497 1.00 90.94 117 LEU A CA 1
ATOM 924 C C . LEU A 1 117 ? -14.911 -2.463 8.814 1.00 90.94 117 LEU A C 1
ATOM 926 O O . LEU A 1 117 ? -15.774 -1.648 9.142 1.00 90.94 117 LEU A O 1
ATOM 930 N N . LYS A 1 118 ? -15.184 -3.437 7.936 1.00 89.38 118 LYS A N 1
ATOM 931 C CA . LYS A 1 118 ? -16.514 -3.653 7.335 1.00 89.38 118 LYS A CA 1
ATOM 932 C C . LYS A 1 118 ? -17.528 -4.286 8.287 1.00 89.38 118 LYS A C 1
ATOM 934 O O . LYS A 1 118 ? -18.708 -4.408 7.950 1.00 89.38 118 LYS A O 1
ATOM 939 N N . ASN A 1 119 ? -17.123 -4.684 9.492 1.00 90.25 119 ASN A N 1
ATOM 940 C CA . ASN A 1 119 ? -18.063 -5.146 10.501 1.00 90.25 119 ASN A CA 1
ATOM 941 C C . ASN A 1 119 ? -19.024 -4.010 10.889 1.00 90.25 119 ASN A C 1
ATOM 943 O O . ASN A 1 119 ? -18.584 -2.970 11.370 1.00 90.25 119 ASN A O 1
ATOM 947 N N . LYS A 1 120 ? -20.344 -4.235 10.792 1.00 86.12 120 LYS A N 1
ATOM 948 C CA . LYS A 1 120 ? -21.374 -3.226 11.131 1.00 86.12 120 LYS A CA 1
ATOM 949 C C . LYS A 1 120 ? -21.171 -2.556 12.497 1.00 86.12 120 LYS A C 1
ATOM 951 O O . LYS A 1 120 ? -21.492 -1.387 12.663 1.00 86.12 120 LYS A O 1
ATOM 956 N N . LYS A 1 121 ? -20.637 -3.284 13.489 1.00 84.56 121 LYS A N 1
ATOM 957 C CA . LYS A 1 121 ? -20.382 -2.728 14.829 1.00 84.56 121 LYS A CA 1
ATOM 958 C C . LYS A 1 121 ? -19.158 -1.804 14.869 1.00 84.56 121 LYS A C 1
ATOM 960 O O . LYS A 1 121 ? -19.094 -0.979 15.768 1.00 84.56 121 LYS A O 1
ATOM 965 N N . LEU A 1 122 ? -18.201 -1.962 13.954 1.00 86.94 122 LEU A N 1
ATOM 966 C CA . LEU A 1 122 ? -17.018 -1.102 13.857 1.00 86.94 122 LEU A CA 1
ATOM 967 C C . LEU A 1 122 ? -17.185 0.051 12.863 1.00 86.94 122 LEU A C 1
ATOM 969 O O . LEU A 1 122 ? -16.623 1.112 13.098 1.00 86.94 122 LEU A O 1
ATOM 973 N N . GLN A 1 123 ? -18.036 -0.085 11.841 1.00 86.88 123 GLN A N 1
ATOM 974 C CA . GLN A 1 123 ? -18.357 1.016 10.914 1.00 86.88 123 GLN A CA 1
ATOM 975 C C . GLN A 1 123 ? -18.886 2.278 11.619 1.00 86.88 123 GLN A C 1
ATOM 977 O O . GLN A 1 123 ? -18.699 3.396 11.140 1.00 86.88 123 GLN A O 1
ATOM 982 N N . HIS A 1 124 ? -19.545 2.099 12.765 1.00 88.81 124 HIS A N 1
ATOM 983 C CA . HIS A 1 124 ? -20.059 3.186 13.600 1.00 88.81 124 HIS A CA 1
ATOM 984 C C . HIS A 1 124 ? -19.280 3.359 14.907 1.00 88.81 124 HIS A C 1
ATOM 986 O O . HIS A 1 124 ? -19.715 4.121 15.769 1.00 88.81 124 HIS A O 1
ATOM 992 N N . PHE A 1 125 ? -18.162 2.647 15.079 1.00 92.44 125 PHE A N 1
ATOM 993 C CA . PHE A 1 125 ? -17.342 2.783 16.274 1.00 92.44 125 PHE A CA 1
ATOM 994 C C . PHE A 1 125 ? -16.715 4.173 16.307 1.00 92.44 125 PHE A C 1
ATOM 996 O O . PHE A 1 125 ? -16.187 4.667 15.304 1.00 92.44 125 PHE A O 1
ATOM 1003 N N . ARG A 1 126 ? -16.838 4.808 17.468 1.00 94.12 126 ARG A N 1
ATOM 1004 C CA . ARG A 1 126 ? -16.404 6.174 17.703 1.00 94.12 126 ARG A CA 1
ATOM 1005 C C . ARG A 1 126 ? -15.275 6.186 18.717 1.00 94.12 126 ARG A C 1
ATOM 1007 O O . ARG A 1 126 ? -15.299 5.423 19.678 1.00 94.12 126 ARG A O 1
ATOM 1014 N N . VAL A 1 127 ? -14.329 7.076 18.479 1.00 93.50 127 VAL A N 1
ATOM 1015 C CA . VAL A 1 127 ? -13.186 7.359 19.336 1.00 93.50 127 VAL A CA 1
ATOM 1016 C C . VAL A 1 127 ? -13.214 8.824 19.738 1.00 93.50 127 VAL A C 1
ATOM 1018 O O . VAL A 1 127 ? -13.856 9.643 19.073 1.00 93.50 127 VAL A O 1
ATOM 1021 N N . THR A 1 128 ? -12.534 9.143 20.827 1.00 91.25 128 THR A N 1
ATOM 10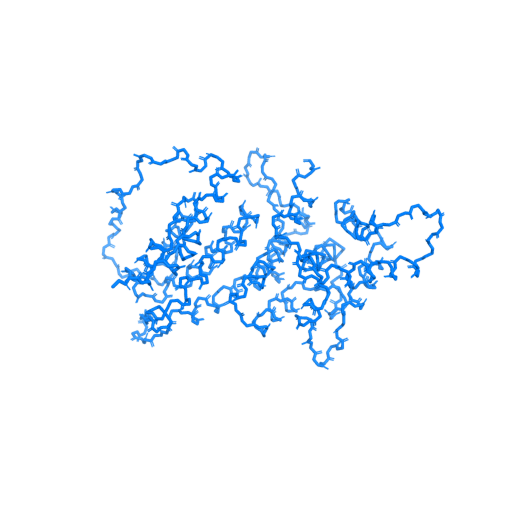22 C CA . THR A 1 128 ? -12.441 10.509 21.342 1.00 91.25 128 THR A CA 1
ATOM 1023 C C . THR A 1 128 ? -11.049 11.068 21.060 1.00 91.25 128 THR A C 1
ATOM 1025 O O . THR A 1 128 ? -10.051 10.384 21.307 1.00 91.25 128 THR A O 1
ATOM 1028 N N . ASN A 1 129 ? -10.973 12.284 20.518 1.00 86.75 129 ASN A N 1
ATOM 1029 C CA . ASN A 1 129 ? -9.707 13.005 20.351 1.00 86.75 129 ASN A CA 1
ATOM 1030 C C . ASN A 1 129 ? -9.347 13.820 21.610 1.00 86.75 129 ASN A C 1
ATOM 1032 O O . ASN A 1 129 ? -10.092 13.822 22.590 1.00 86.75 129 ASN A O 1
ATOM 1036 N N . GLU A 1 130 ? -8.214 14.522 21.598 1.00 81.94 130 GLU A N 1
ATOM 1037 C CA . GLU A 1 130 ? -7.757 15.306 22.759 1.00 81.94 130 GLU A CA 1
ATOM 1038 C C . GLU A 1 130 ? -8.689 16.468 23.118 1.00 81.94 130 GLU A C 1
ATOM 1040 O O . GLU A 1 130 ? -8.837 16.810 24.288 1.00 81.94 130 GLU A O 1
ATOM 1045 N N . ALA A 1 131 ? -9.402 17.009 22.127 1.00 84.94 131 ALA A N 1
ATOM 1046 C CA . ALA A 1 131 ? -10.429 18.030 22.315 1.00 84.94 131 ALA A CA 1
ATOM 1047 C C . ALA A 1 131 ? -11.770 17.464 22.832 1.00 84.94 131 ALA A C 1
ATOM 1049 O O . ALA A 1 131 ? -12.757 18.194 22.920 1.00 84.94 131 ALA A O 1
ATOM 1050 N N . GLY A 1 132 ? -11.854 16.162 23.133 1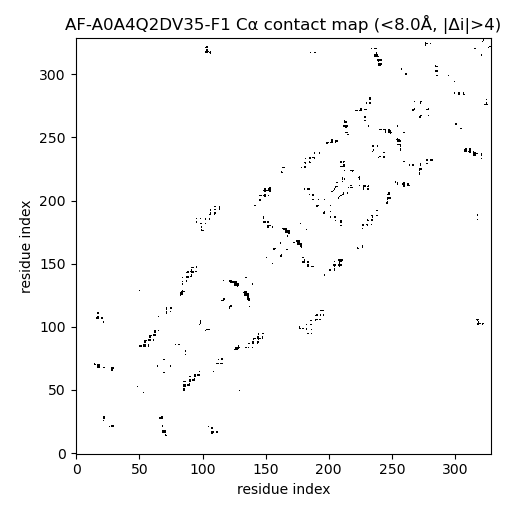.00 84.62 132 GLY A N 1
ATOM 1051 C CA . GLY A 1 132 ? -13.086 15.511 23.586 1.00 84.62 132 GLY A CA 1
ATOM 1052 C C . GLY A 1 132 ? -14.115 15.262 22.475 1.00 84.62 132 GLY A C 1
ATOM 1053 O O . GLY A 1 132 ? -15.227 14.807 22.753 1.00 84.62 132 GLY A O 1
ATOM 1054 N N . MET A 1 133 ? -13.774 15.530 21.212 1.00 88.62 133 MET A N 1
ATOM 1055 C CA . MET A 1 133 ? -14.676 15.341 20.080 1.00 88.62 133 MET A CA 1
ATOM 1056 C C . MET A 1 133 ? -14.784 13.867 19.702 1.00 88.62 133 MET A C 1
ATOM 1058 O O . MET A 1 133 ? -13.792 13.146 19.585 1.00 88.62 133 MET A O 1
ATOM 1062 N N . SER A 1 134 ? -16.021 13.432 19.462 1.00 92.38 134 SER A N 1
ATOM 1063 C CA . SER A 1 134 ? -16.321 12.068 19.042 1.00 92.38 134 SER A CA 1
ATOM 1064 C C . SER A 1 134 ? -16.243 11.928 17.524 1.00 92.38 134 SER A C 1
ATOM 1066 O O . SER A 1 134 ? -17.088 12.448 16.790 1.00 92.38 134 SER A O 1
ATOM 1068 N N . MET A 1 135 ? -15.275 11.149 17.057 1.00 92.69 135 MET A N 1
ATOM 1069 C CA . MET A 1 135 ? -14.992 10.915 15.642 1.00 92.69 135 MET A CA 1
ATOM 1070 C C . MET A 1 135 ? -15.142 9.430 15.303 1.00 92.69 135 MET A C 1
ATOM 1072 O O . MET A 1 135 ? -15.084 8.577 16.185 1.00 92.69 135 MET A O 1
ATOM 1076 N N . LYS A 1 136 ? -15.383 9.087 14.034 1.00 92.75 136 LYS A N 1
ATOM 1077 C CA . LYS A 1 136 ? -15.459 7.679 13.606 1.00 92.75 136 LYS A CA 1
ATOM 1078 C C . LYS A 1 136 ? -14.048 7.115 13.429 1.00 92.75 136 LYS A C 1
ATOM 1080 O O . LYS A 1 136 ? -13.211 7.778 12.834 1.00 92.75 136 LYS A O 1
ATOM 1085 N N . PHE A 1 137 ? -13.830 5.872 13.857 1.00 94.06 137 PHE A N 1
ATOM 1086 C CA . PHE A 1 137 ? -12.528 5.199 13.744 1.00 94.06 137 PHE A CA 1
ATOM 1087 C C . PHE A 1 137 ? -12.048 5.063 12.292 1.00 94.06 137 PHE A C 1
ATOM 1089 O O . PHE A 1 137 ? -10.916 5.405 11.981 1.00 94.06 137 PHE A O 1
ATOM 1096 N N . GLY A 1 138 ? -12.918 4.568 11.402 1.00 92.12 138 GLY A N 1
ATOM 1097 C CA . GLY A 1 138 ? -12.558 4.256 10.013 1.00 92.12 138 GLY A CA 1
ATOM 1098 C C . GLY A 1 138 ? -11.984 5.446 9.234 1.00 92.12 138 GLY A C 1
ATOM 1099 O O . GLY A 1 138 ? -10.890 5.308 8.710 1.00 92.12 138 GLY A O 1
ATOM 1100 N N . PRO A 1 139 ? -12.671 6.604 9.177 1.00 91.31 139 PRO A N 1
ATOM 1101 C CA . PRO A 1 139 ? -12.160 7.788 8.486 1.00 91.31 139 PRO A CA 1
ATOM 1102 C C . PRO A 1 139 ? -10.787 8.258 8.971 1.00 91.31 139 PRO A C 1
ATOM 1104 O O . PRO A 1 139 ? -9.956 8.581 8.137 1.00 91.31 139 PRO A O 1
ATOM 1107 N N . ILE A 1 140 ? -10.537 8.232 10.286 1.00 92.56 140 ILE A N 1
ATOM 1108 C CA . ILE A 1 140 ? -9.226 8.594 10.844 1.00 92.56 140 ILE A CA 1
ATOM 1109 C C . ILE A 1 140 ? -8.153 7.622 10.337 1.00 92.56 140 ILE A C 1
ATOM 1111 O O . ILE A 1 140 ? -7.130 8.045 9.819 1.00 92.56 140 ILE A O 1
ATOM 1115 N N . PHE A 1 141 ? -8.430 6.315 10.403 1.00 94.44 141 PHE A N 1
ATOM 1116 C CA . PHE A 1 141 ? -7.509 5.295 9.900 1.00 94.44 141 PHE A CA 1
ATOM 1117 C C . PHE A 1 141 ? -7.212 5.463 8.404 1.00 94.44 141 PHE A C 1
ATOM 1119 O O . PHE A 1 141 ? -6.055 5.396 8.010 1.00 94.44 141 PHE A O 1
ATOM 1126 N N . TYR A 1 142 ? -8.239 5.667 7.572 1.00 91.75 142 TYR A N 1
ATOM 1127 C CA . TYR A 1 142 ? -8.058 5.816 6.126 1.00 91.75 142 TYR A CA 1
ATOM 1128 C C . TYR A 1 142 ? -7.229 7.054 5.788 1.00 91.75 142 TYR A C 1
ATOM 1130 O O . TYR A 1 142 ? -6.319 6.951 4.974 1.00 91.75 142 TYR A O 1
ATOM 1138 N N . GLN A 1 143 ? -7.502 8.182 6.449 1.00 89.75 143 GLN A N 1
ATOM 1139 C CA . GLN A 1 143 ? -6.723 9.402 6.276 1.00 89.75 143 GLN A CA 1
ATOM 1140 C C . GLN A 1 143 ? -5.265 9.189 6.700 1.00 89.75 143 GLN A C 1
ATOM 1142 O O . GLN A 1 143 ? -4.372 9.354 5.884 1.00 89.75 143 GLN A O 1
ATOM 1147 N N . SER A 1 144 ? -5.024 8.716 7.927 1.00 91.19 144 SER A N 1
ATOM 1148 C CA . SER A 1 144 ? -3.662 8.494 8.427 1.00 91.19 144 SER A CA 1
ATOM 1149 C C . SER A 1 144 ? -2.870 7.495 7.579 1.00 91.19 144 SER A C 1
ATOM 1151 O O . SER A 1 144 ? -1.686 7.705 7.324 1.00 91.19 144 SER A O 1
ATOM 1153 N N . PHE A 1 145 ? -3.509 6.417 7.115 1.00 92.12 145 PHE A N 1
ATOM 1154 C CA . PHE A 1 145 ? -2.875 5.458 6.214 1.00 92.12 145 PHE A CA 1
ATOM 1155 C C . PHE A 1 145 ? -2.528 6.086 4.858 1.00 92.12 145 PHE A C 1
ATOM 1157 O O . PHE A 1 145 ? -1.406 5.900 4.393 1.00 92.12 145 PHE A O 1
ATOM 1164 N N . GLY A 1 146 ? -3.454 6.840 4.254 1.00 88.44 146 GLY A N 1
ATOM 1165 C CA . GLY A 1 146 ? -3.220 7.539 2.989 1.00 88.44 146 GLY A CA 1
ATOM 1166 C C . GLY A 1 146 ? -2.091 8.564 3.088 1.00 88.44 146 GLY A C 1
ATOM 1167 O O . GLY A 1 146 ? -1.151 8.503 2.298 1.00 88.44 146 GLY A O 1
ATOM 1168 N N . ASP A 1 147 ? -2.139 9.422 4.110 1.00 87.50 147 ASP A N 1
ATOM 1169 C CA . ASP A 1 147 ? -1.125 10.446 4.383 1.00 87.50 147 ASP A CA 1
ATOM 1170 C C . ASP A 1 147 ? 0.253 9.797 4.583 1.00 87.50 147 ASP A C 1
ATOM 1172 O O . ASP A 1 147 ? 1.214 10.163 3.915 1.00 87.50 147 ASP A O 1
ATOM 1176 N N . THR A 1 148 ? 0.338 8.741 5.406 1.00 88.38 148 THR A N 1
ATOM 1177 C CA . THR A 1 148 ? 1.602 8.021 5.648 1.00 88.38 148 THR A CA 1
ATOM 1178 C C . THR A 1 148 ? 2.181 7.453 4.350 1.00 88.38 148 THR A C 1
ATOM 1180 O O . THR A 1 148 ? 3.360 7.636 4.058 1.00 88.38 148 THR A O 1
ATOM 1183 N N . VAL A 1 149 ? 1.371 6.748 3.556 1.00 87.69 149 VAL A N 1
ATOM 1184 C CA . VAL A 1 149 ? 1.840 6.131 2.306 1.00 87.69 149 VAL A CA 1
ATOM 1185 C C . VAL A 1 149 ? 2.299 7.194 1.305 1.00 87.69 149 VAL A C 1
ATOM 1187 O O . VAL A 1 149 ? 3.329 6.999 0.654 1.00 87.69 149 VAL A O 1
ATOM 1190 N N . SER A 1 150 ? 1.558 8.301 1.208 1.00 83.56 150 SER A N 1
ATOM 1191 C CA . SER A 1 150 ? 1.856 9.425 0.319 1.00 83.56 150 SER A CA 1
ATOM 1192 C C . SER A 1 150 ? 3.137 10.156 0.726 1.00 83.56 150 SER A C 1
ATOM 1194 O O . SER A 1 150 ? 4.017 10.363 -0.110 1.00 83.56 150 SER A O 1
ATOM 1196 N N . ASP A 1 151 ? 3.302 10.476 2.011 1.00 82.81 151 ASP A N 1
ATOM 1197 C CA . ASP A 1 151 ? 4.477 11.185 2.530 1.00 82.81 151 ASP A CA 1
ATOM 1198 C C . ASP A 1 151 ? 5.772 10.419 2.236 1.00 82.81 151 ASP A C 1
ATOM 1200 O O . ASP A 1 151 ? 6.753 10.994 1.755 1.00 82.81 151 ASP A O 1
ATOM 1204 N N . PHE A 1 152 ? 5.762 9.101 2.452 1.00 78.25 152 PHE A N 1
ATOM 1205 C CA . PHE A 1 152 ? 6.917 8.243 2.179 1.00 78.25 152 PHE A CA 1
ATOM 1206 C C . PHE A 1 152 ? 7.111 7.903 0.698 1.00 78.25 152 PHE A C 1
ATOM 1208 O O . PHE A 1 152 ? 8.195 7.459 0.313 1.00 78.25 152 PHE A O 1
ATOM 1215 N N . ALA A 1 153 ? 6.094 8.117 -0.137 1.00 75.62 153 ALA A N 1
ATOM 1216 C CA . ALA A 1 153 ? 6.247 8.070 -1.584 1.00 75.62 153 ALA A CA 1
ATOM 1217 C C . ALA A 1 153 ? 6.895 9.361 -2.130 1.00 75.62 153 ALA A C 1
ATOM 1219 O O . ALA A 1 153 ? 7.698 9.286 -3.055 1.00 75.62 153 ALA A O 1
ATOM 1220 N N . HIS A 1 154 ? 6.610 10.523 -1.526 1.00 67.31 154 HIS A N 1
ATOM 1221 C CA . HIS A 1 154 ? 7.008 11.828 -2.064 1.00 67.31 154 HIS A CA 1
ATOM 1222 C C . HIS A 1 154 ? 8.354 12.364 -1.537 1.00 67.31 154 HIS A C 1
ATOM 1224 O O . HIS A 1 154 ? 9.122 12.959 -2.297 1.00 67.31 154 HIS A O 1
ATOM 1230 N N . ASN A 1 155 ? 8.647 12.191 -0.238 1.00 53.69 155 ASN A N 1
ATOM 1231 C CA . ASN A 1 155 ? 9.555 13.107 0.474 1.00 53.69 155 ASN A CA 1
ATOM 1232 C C . ASN A 1 155 ? 10.845 12.511 1.057 1.00 53.69 155 ASN A C 1
ATOM 1234 O O . ASN A 1 155 ? 11.691 13.277 1.515 1.00 53.69 155 ASN A O 1
ATOM 1238 N N . ASP A 1 156 ? 11.048 11.193 1.048 1.00 54.03 156 ASP A N 1
ATOM 1239 C CA . ASP A 1 156 ? 12.180 10.593 1.767 1.00 54.03 156 ASP A CA 1
ATOM 1240 C C . ASP A 1 156 ? 13.249 10.048 0.809 1.00 54.03 156 ASP A C 1
ATOM 1242 O O . ASP A 1 156 ? 13.375 8.844 0.590 1.00 54.03 156 ASP A O 1
ATOM 1246 N N . TRP A 1 157 ? 14.012 10.951 0.192 1.00 54.38 157 TRP A N 1
ATOM 1247 C CA . TRP A 1 157 ? 15.081 10.590 -0.753 1.00 54.38 157 TRP A CA 1
ATOM 1248 C C . TRP A 1 157 ? 16.438 10.357 -0.083 1.00 54.38 157 TRP A C 1
ATOM 1250 O O . TRP A 1 157 ? 17.362 9.889 -0.741 1.00 54.38 157 TRP A O 1
ATOM 1260 N N . GLY A 1 158 ? 16.572 10.667 1.212 1.00 51.09 158 GLY A N 1
ATOM 1261 C CA . GLY A 1 158 ? 17.874 10.677 1.877 1.00 51.09 158 GLY A CA 1
ATOM 1262 C C . GLY A 1 158 ? 18.904 11.555 1.138 1.00 51.09 158 GLY A C 1
ATOM 1263 O O . GLY A 1 158 ? 18.575 12.290 0.200 1.00 51.09 158 GLY A O 1
ATOM 1264 N N . PRO A 1 159 ? 20.174 11.543 1.558 1.00 46.22 159 PRO A N 1
ATOM 1265 C CA . PRO A 1 159 ? 21.245 12.119 0.759 1.00 46.22 159 PRO A CA 1
ATOM 1266 C C . PRO A 1 159 ? 21.428 11.332 -0.563 1.00 46.22 159 PRO A C 1
ATOM 1268 O O . PRO A 1 159 ? 21.225 10.119 -0.587 1.00 46.22 159 PRO A O 1
ATOM 1271 N N . PRO A 1 160 ? 21.877 11.976 -1.663 1.00 46.97 160 PRO A N 1
ATOM 1272 C CA . PRO A 1 160 ? 22.006 11.368 -3.001 1.00 46.97 160 PRO A CA 1
ATOM 1273 C C . PRO A 1 160 ? 22.806 10.058 -3.068 1.00 46.97 160 PRO A C 1
ATOM 1275 O O . PRO A 1 160 ? 22.652 9.278 -4.001 1.00 46.97 160 PRO A O 1
ATOM 1278 N N . GLU A 1 161 ? 23.663 9.814 -2.078 1.00 46.47 161 GLU A N 1
ATOM 1279 C CA . GLU A 1 161 ? 24.510 8.625 -1.950 1.00 46.47 161 GLU A CA 1
ATOM 1280 C C . GLU A 1 161 ? 23.739 7.368 -1.483 1.00 46.47 161 GLU A C 1
ATOM 1282 O O . GLU A 1 161 ? 24.302 6.269 -1.457 1.00 46.47 161 GLU A O 1
ATOM 1287 N N . GLU A 1 162 ? 22.453 7.518 -1.142 1.00 50.81 162 GLU A N 1
ATOM 1288 C CA . GLU A 1 162 ? 21.541 6.465 -0.669 1.00 50.81 162 GLU A CA 1
ATOM 1289 C C . GLU A 1 162 ? 20.358 6.201 -1.617 1.00 50.81 162 GLU A C 1
ATOM 1291 O O . GLU A 1 162 ? 19.538 5.319 -1.342 1.00 50.81 162 GLU A O 1
ATOM 1296 N N . ILE A 1 163 ? 20.278 6.910 -2.752 1.00 58.34 163 ILE A N 1
ATOM 1297 C CA . ILE A 1 163 ? 19.208 6.736 -3.744 1.00 58.34 163 ILE A CA 1
ATOM 1298 C C . ILE A 1 163 ? 19.518 5.493 -4.582 1.00 58.34 163 ILE A C 1
ATOM 1300 O O . ILE A 1 163 ? 20.036 5.536 -5.694 1.00 58.34 163 ILE A O 1
ATOM 1304 N N . GLY A 1 164 ? 19.234 4.341 -3.994 1.00 70.06 164 GLY A N 1
ATOM 1305 C CA . GLY A 1 164 ? 19.266 3.047 -4.645 1.00 70.06 164 GLY A CA 1
ATOM 1306 C C . GLY A 1 164 ? 17.996 2.273 -4.333 1.00 70.06 164 GLY A C 1
ATOM 1307 O O . GLY A 1 164 ? 17.272 2.563 -3.385 1.00 70.06 164 GLY A O 1
ATOM 1308 N N . ILE A 1 165 ? 17.744 1.229 -5.117 1.00 79.25 165 ILE A N 1
ATOM 1309 C CA . ILE A 1 165 ? 16.621 0.299 -4.901 1.00 79.25 165 ILE A CA 1
ATOM 1310 C C . ILE A 1 165 ? 16.666 -0.322 -3.502 1.00 79.25 165 ILE A C 1
ATOM 1312 O O . ILE A 1 165 ? 15.626 -0.623 -2.918 1.00 79.25 165 ILE A O 1
ATOM 1316 N N . PHE A 1 166 ? 17.876 -0.471 -2.961 1.00 81.81 166 PHE A N 1
ATOM 1317 C CA . PHE A 1 166 ? 18.127 -0.949 -1.616 1.00 81.81 166 PHE A CA 1
ATOM 1318 C C . PHE A 1 166 ? 18.807 0.137 -0.791 1.00 81.81 166 PHE A C 1
ATOM 1320 O O . PHE A 1 166 ? 19.856 0.648 -1.189 1.00 81.81 166 PHE A O 1
ATOM 1327 N N . ARG A 1 167 ? 18.254 0.428 0.385 1.00 71.25 167 ARG A N 1
ATOM 1328 C CA . ARG A 1 167 ? 18.918 1.244 1.399 1.00 71.25 167 ARG A CA 1
ATOM 1329 C C . ARG A 1 167 ? 19.963 0.406 2.136 1.00 71.25 167 ARG A C 1
ATOM 1331 O O . ARG A 1 167 ? 19.781 -0.797 2.360 1.00 71.25 167 ARG A O 1
ATOM 1338 N N . LYS A 1 168 ? 21.077 1.042 2.511 1.00 59.91 168 LYS A N 1
ATOM 1339 C CA . LYS A 1 168 ? 22.048 0.437 3.431 1.00 59.91 168 LYS A CA 1
ATOM 1340 C C . LYS A 1 168 ? 21.370 0.318 4.797 1.00 59.91 168 LYS A C 1
ATOM 1342 O O . LYS A 1 168 ? 20.843 1.296 5.303 1.00 59.91 168 LYS A O 1
ATOM 1347 N N . SER A 1 169 ? 21.346 -0.886 5.362 1.00 56.69 169 SER A N 1
ATOM 1348 C CA . SER A 1 169 ? 20.902 -1.090 6.742 1.00 56.69 169 SER A CA 1
ATOM 1349 C C . SER A 1 169 ? 22.020 -0.652 7.689 1.00 56.69 169 SER A C 1
ATOM 1351 O O . SER A 1 169 ? 23.166 -1.062 7.492 1.00 56.69 169 SER A O 1
ATOM 1353 N N . ASP A 1 170 ? 21.691 0.105 8.737 1.00 52.03 170 ASP A N 1
ATOM 1354 C CA . ASP A 1 170 ? 22.624 0.561 9.787 1.00 52.03 170 ASP A CA 1
ATOM 1355 C C . ASP A 1 170 ? 23.166 -0.580 10.685 1.00 52.03 170 ASP A C 1
ATOM 1357 O O . ASP A 1 170 ? 23.806 -0.338 11.708 1.00 52.03 170 ASP A O 1
ATOM 1361 N N . GLY A 1 171 ? 22.942 -1.849 10.318 1.00 49.59 171 GLY A N 1
ATOM 1362 C CA . GLY A 1 171 ? 23.402 -3.017 11.069 1.00 49.59 171 GLY A CA 1
ATOM 1363 C C . GLY A 1 171 ? 23.535 -4.293 10.230 1.00 49.59 171 GLY A C 1
ATOM 1364 O O . GLY A 1 171 ? 22.709 -4.573 9.359 1.00 49.59 171 GLY A O 1
ATOM 1365 N N . ASP A 1 172 ? 24.615 -5.031 10.514 1.00 42.03 172 ASP A N 1
ATOM 1366 C CA . ASP A 1 172 ? 25.014 -6.406 10.136 1.00 42.03 172 ASP A CA 1
ATOM 1367 C C . ASP A 1 172 ? 24.799 -6.909 8.692 1.00 42.03 172 ASP A C 1
ATOM 1369 O O . ASP A 1 172 ? 24.879 -8.107 8.424 1.00 42.03 172 ASP A O 1
ATOM 1373 N N . GLY A 1 173 ? 24.580 -6.008 7.729 1.00 45.03 173 GLY A N 1
ATOM 1374 C CA . GLY A 1 173 ? 24.819 -6.234 6.294 1.00 45.03 173 GLY A CA 1
ATOM 1375 C C . GLY A 1 173 ? 23.999 -7.332 5.598 1.00 45.03 173 GLY A C 1
ATOM 1376 O O . GLY A 1 173 ? 24.214 -7.566 4.409 1.00 45.03 173 GLY A O 1
ATOM 1377 N N . SER A 1 174 ? 23.074 -7.999 6.293 1.00 45.03 174 SER A N 1
ATOM 1378 C CA . SER A 1 174 ? 22.380 -9.197 5.798 1.00 45.03 174 SER A CA 1
ATOM 1379 C C . SER A 1 174 ? 20.959 -8.941 5.285 1.00 45.03 174 SER A C 1
ATOM 1381 O O . SER A 1 174 ? 20.495 -9.693 4.431 1.00 45.03 174 SER A O 1
ATOM 1383 N N . SER A 1 175 ? 20.289 -7.861 5.702 1.00 53.53 175 SER A N 1
ATOM 1384 C CA . SER A 1 175 ? 18.969 -7.476 5.179 1.00 53.53 175 SER A CA 1
ATOM 1385 C C . SER A 1 175 ? 19.045 -6.166 4.395 1.00 53.53 175 SER A C 1
ATOM 1387 O O . SER A 1 175 ? 19.236 -5.094 4.973 1.00 53.53 175 SER A O 1
ATOM 1389 N N . ARG A 1 176 ? 18.885 -6.237 3.070 1.00 64.81 176 ARG A N 1
ATOM 1390 C CA . ARG A 1 176 ? 18.719 -5.054 2.215 1.00 64.81 176 ARG A CA 1
ATOM 1391 C C . ARG A 1 176 ? 17.276 -4.568 2.330 1.00 64.81 176 ARG A C 1
ATOM 1393 O O . ARG A 1 176 ? 16.370 -5.259 1.875 1.00 64.81 176 ARG A O 1
ATOM 1400 N N . GLN A 1 177 ? 17.060 -3.403 2.933 1.00 75.44 177 GLN A N 1
ATOM 1401 C CA . GLN A 1 177 ? 15.731 -2.789 2.958 1.00 75.44 177 GLN A CA 1
ATOM 1402 C C . GLN A 1 177 ? 15.437 -2.159 1.599 1.00 75.44 177 GLN A C 1
ATOM 1404 O O . GLN A 1 177 ? 16.287 -1.474 1.033 1.00 75.44 177 GLN A O 1
ATOM 1409 N N . ILE A 1 178 ? 14.247 -2.408 1.063 1.00 83.81 178 ILE A N 1
ATOM 1410 C CA . ILE A 1 178 ? 13.815 -1.840 -0.216 1.00 83.81 178 ILE A CA 1
ATOM 1411 C C . ILE A 1 178 ? 13.452 -0.368 -0.014 1.00 83.81 178 ILE A C 1
ATOM 1413 O O . ILE A 1 178 ? 12.962 0.023 1.045 1.00 83.81 178 ILE A O 1
ATOM 1417 N N . HIS A 1 179 ? 13.693 0.451 -1.034 1.00 84.56 179 HIS A N 1
ATOM 1418 C CA . HIS A 1 179 ? 13.377 1.873 -0.998 1.00 84.56 179 HIS A CA 1
ATOM 1419 C C . HIS A 1 179 ? 11.889 2.135 -0.658 1.00 84.56 179 HIS A C 1
ATOM 1421 O O . HIS A 1 179 ? 11.017 1.499 -1.265 1.00 84.56 179 HIS A O 1
ATOM 1427 N N . PRO A 1 180 ? 11.567 3.099 0.235 1.00 85.12 180 PRO A N 1
ATOM 1428 C CA . PRO A 1 180 ? 10.196 3.395 0.664 1.00 85.12 180 PRO A CA 1
ATOM 1429 C C . PRO A 1 180 ? 9.185 3.606 -0.459 1.00 85.12 180 PRO A C 1
ATOM 1431 O O . PRO A 1 180 ? 8.074 3.114 -0.358 1.00 85.12 180 PRO A O 1
ATOM 1434 N N . ILE A 1 181 ? 9.575 4.240 -1.565 1.00 86.31 181 ILE A N 1
ATOM 1435 C CA . ILE A 1 181 ? 8.715 4.414 -2.752 1.00 86.31 181 ILE A CA 1
ATOM 1436 C C . ILE A 1 181 ? 8.194 3.085 -3.299 1.00 86.31 181 ILE A C 1
ATOM 1438 O O . ILE A 1 181 ? 7.011 2.952 -3.610 1.00 86.31 181 ILE A O 1
ATOM 1442 N N . LEU A 1 182 ? 9.062 2.079 -3.391 1.00 89.06 182 LEU A N 1
ATOM 1443 C CA . LEU A 1 182 ? 8.680 0.762 -3.897 1.00 89.06 182 LEU A CA 1
ATOM 1444 C C . LEU A 1 182 ? 7.800 0.033 -2.874 1.00 89.06 182 LEU A C 1
ATOM 1446 O O . LEU A 1 182 ? 6.839 -0.640 -3.243 1.00 89.06 182 LEU A O 1
ATOM 1450 N N . VAL A 1 183 ? 8.078 0.220 -1.581 1.00 89.56 183 VAL A N 1
ATOM 1451 C CA . VAL A 1 183 ? 7.232 -0.285 -0.492 1.00 89.56 183 VAL A CA 1
ATOM 1452 C C . VAL A 1 183 ? 5.848 0.377 -0.509 1.00 89.56 183 VAL A C 1
ATOM 1454 O O . VAL A 1 183 ? 4.836 -0.313 -0.358 1.00 89.56 183 VAL A O 1
ATOM 1457 N N . SER A 1 184 ? 5.770 1.684 -0.758 1.00 89.94 184 SER A N 1
ATOM 1458 C CA . SER A 1 184 ? 4.518 2.417 -0.947 1.00 89.94 184 SER A CA 1
ATOM 1459 C C . SER A 1 184 ? 3.760 1.889 -2.164 1.00 89.94 184 SER A C 1
ATOM 1461 O O . SER A 1 184 ? 2.567 1.625 -2.046 1.00 89.94 184 SER A O 1
ATOM 1463 N N . ALA A 1 185 ? 4.433 1.606 -3.285 1.00 90.50 185 ALA A N 1
ATOM 1464 C CA . ALA A 1 185 ? 3.801 0.992 -4.456 1.00 90.50 185 ALA A CA 1
ATOM 1465 C C . ALA A 1 185 ? 3.166 -0.376 -4.135 1.00 90.50 185 ALA A C 1
ATOM 1467 O O . ALA A 1 185 ? 2.000 -0.604 -4.463 1.00 90.50 185 ALA A O 1
ATOM 1468 N N . PHE A 1 186 ? 3.867 -1.262 -3.416 1.00 91.69 186 PHE A N 1
ATOM 1469 C CA . PHE A 1 186 ? 3.283 -2.530 -2.951 1.00 91.69 186 PHE A CA 1
ATOM 1470 C C . PHE A 1 186 ? 2.136 -2.331 -1.958 1.00 91.69 186 PHE A C 1
ATOM 1472 O O . PHE A 1 186 ? 1.146 -3.062 -1.994 1.00 91.69 186 PHE A O 1
ATOM 1479 N N . THR A 1 187 ? 2.251 -1.341 -1.075 1.00 91.88 187 THR A N 1
ATOM 1480 C CA . THR A 1 187 ? 1.223 -1.022 -0.077 1.00 91.88 187 THR A CA 1
ATOM 1481 C C . THR A 1 187 ? -0.057 -0.521 -0.753 1.00 91.88 187 THR A C 1
ATOM 1483 O O . THR A 1 187 ? -1.151 -0.984 -0.419 1.00 91.88 187 THR A O 1
ATOM 1486 N N . ILE A 1 188 ? 0.073 0.346 -1.761 1.00 90.44 188 ILE A N 1
ATOM 1487 C CA . ILE A 1 188 ? -1.026 0.824 -2.608 1.00 90.44 188 ILE A CA 1
ATOM 1488 C C . ILE A 1 188 ? -1.639 -0.344 -3.382 1.00 90.44 188 ILE A C 1
ATOM 1490 O O . ILE A 1 188 ? -2.857 -0.519 -3.349 1.00 90.44 188 ILE A O 1
ATOM 1494 N N . ALA A 1 189 ? -0.817 -1.192 -4.011 1.00 89.94 189 ALA A N 1
ATOM 1495 C CA . ALA A 1 189 ? -1.284 -2.387 -4.710 1.00 89.94 189 ALA A CA 1
ATOM 1496 C C . ALA A 1 189 ? -2.098 -3.312 -3.790 1.00 89.94 189 ALA A C 1
ATOM 1498 O O . ALA A 1 189 ? -3.225 -3.682 -4.122 1.00 89.94 189 ALA A O 1
ATOM 1499 N N . ALA A 1 190 ? -1.579 -3.630 -2.600 1.00 91.62 190 ALA A N 1
ATOM 1500 C CA . ALA A 1 190 ? -2.260 -4.461 -1.608 1.00 91.62 190 ALA A CA 1
ATOM 1501 C C . ALA A 1 190 ? -3.592 -3.840 -1.167 1.00 91.62 190 ALA A C 1
ATOM 1503 O O . ALA A 1 190 ? -4.627 -4.516 -1.104 1.00 91.62 190 ALA A O 1
ATOM 1504 N N . ALA A 1 191 ? -3.596 -2.540 -0.876 1.00 90.81 191 ALA A N 1
ATOM 1505 C CA . ALA A 1 191 ? -4.801 -1.837 -0.472 1.00 90.81 191 ALA A CA 1
ATOM 1506 C C . ALA A 1 191 ? -5.850 -1.827 -1.592 1.00 90.81 191 ALA A C 1
ATOM 1508 O O . ALA A 1 191 ? -7.016 -2.128 -1.317 1.00 90.81 191 ALA A O 1
ATOM 1509 N N . HIS A 1 192 ? -5.451 -1.555 -2.835 1.00 87.81 192 HIS A N 1
ATOM 1510 C CA . HIS A 1 192 ? -6.343 -1.527 -3.992 1.00 87.81 192 HIS A CA 1
ATOM 1511 C C . HIS A 1 192 ? -6.933 -2.909 -4.305 1.00 87.81 192 HIS A C 1
ATOM 1513 O O . HIS A 1 192 ? -8.158 -3.054 -4.351 1.00 87.81 192 HIS A O 1
ATOM 1519 N N . ARG A 1 193 ? -6.096 -3.953 -4.407 1.00 86.38 193 ARG A N 1
ATOM 1520 C CA . ARG A 1 193 ? -6.536 -5.345 -4.641 1.00 86.38 193 ARG A CA 1
ATOM 1521 C C . ARG A 1 193 ? -7.545 -5.801 -3.597 1.00 86.38 193 ARG A C 1
ATOM 1523 O O . ARG A 1 193 ? -8.583 -6.399 -3.894 1.00 86.38 193 ARG A O 1
ATOM 1530 N N . THR A 1 194 ? -7.286 -5.449 -2.342 1.00 88.88 194 THR A N 1
ATOM 1531 C CA . THR A 1 194 ? -8.200 -5.767 -1.251 1.00 88.88 194 THR A CA 1
ATOM 1532 C C . THR A 1 194 ? -9.393 -4.824 -1.185 1.00 88.88 194 THR A C 1
ATOM 1534 O O . THR A 1 194 ? -10.331 -5.156 -0.472 1.00 88.88 194 THR A O 1
ATOM 1537 N N . LYS A 1 195 ? -9.449 -3.717 -1.936 1.00 89.00 195 LYS A N 1
ATOM 1538 C CA . LYS A 1 195 ? -10.512 -2.692 -1.922 1.00 89.00 195 LYS A CA 1
ATOM 1539 C C . LYS A 1 195 ? -10.758 -2.147 -0.514 1.00 89.00 195 LYS A C 1
ATOM 1541 O O . LYS A 1 195 ? -11.897 -2.194 -0.011 1.00 89.00 195 LYS A O 1
ATOM 1546 N N . LEU A 1 196 ? -9.668 -1.770 0.154 1.00 89.81 196 LEU A N 1
ATOM 1547 C CA . LEU A 1 196 ? -9.670 -1.175 1.492 1.00 89.81 196 LEU A CA 1
ATOM 1548 C C . LEU A 1 196 ? -10.347 0.206 1.489 1.00 89.81 196 LEU A C 1
ATOM 1550 O O . LEU A 1 196 ? -11.172 0.467 2.363 1.00 89.81 196 LEU A O 1
ATOM 1554 N N . MET A 1 197 ? -10.025 1.027 0.492 1.00 86.44 197 MET A N 1
ATOM 1555 C CA . MET A 1 197 ? -10.388 2.438 0.329 1.00 86.44 197 MET A CA 1
ATOM 1556 C C . MET A 1 197 ? -11.105 2.670 -1.011 1.00 86.44 197 MET A C 1
ATOM 1558 O O . MET A 1 197 ? -11.409 1.710 -1.733 1.00 86.44 197 MET A O 1
ATOM 1562 N N . THR A 1 198 ? -11.459 3.923 -1.303 1.00 82.00 198 THR A N 1
ATOM 1563 C CA . THR A 1 198 ? -12.099 4.316 -2.566 1.00 82.00 198 THR A CA 1
ATOM 1564 C C . THR A 1 198 ? -11.066 4.589 -3.657 1.00 82.00 198 THR A C 1
ATOM 1566 O O . THR A 1 198 ? -9.885 4.723 -3.361 1.00 82.00 198 THR A O 1
ATOM 1569 N N . ILE A 1 199 ? -11.505 4.644 -4.921 1.00 74.62 199 ILE A N 1
ATOM 1570 C CA . ILE A 1 199 ? -10.607 4.924 -6.052 1.00 74.62 199 ILE A CA 1
ATOM 1571 C C . ILE A 1 199 ? -9.926 6.291 -5.904 1.00 74.62 199 ILE A C 1
ATOM 1573 O O . ILE A 1 199 ? -8.719 6.370 -6.085 1.00 74.62 199 ILE A O 1
ATOM 1577 N N . ASP A 1 200 ? -10.666 7.308 -5.457 1.00 74.81 200 ASP A N 1
ATOM 1578 C CA . ASP A 1 200 ? -10.163 8.674 -5.275 1.00 74.81 200 ASP A CA 1
ATOM 1579 C C . ASP A 1 200 ? -9.022 8.732 -4.247 1.00 74.81 200 ASP A C 1
ATOM 1581 O O . ASP A 1 200 ? -8.025 9.416 -4.471 1.00 74.81 200 ASP A O 1
ATOM 1585 N N . ASP A 1 201 ? -9.130 7.956 -3.161 1.00 77.44 201 ASP A N 1
ATOM 1586 C CA . ASP A 1 201 ? -8.073 7.855 -2.147 1.00 77.44 201 ASP A CA 1
ATOM 1587 C C . ASP A 1 201 ? -6.788 7.228 -2.717 1.00 77.44 201 ASP A C 1
ATOM 1589 O O . ASP A 1 201 ?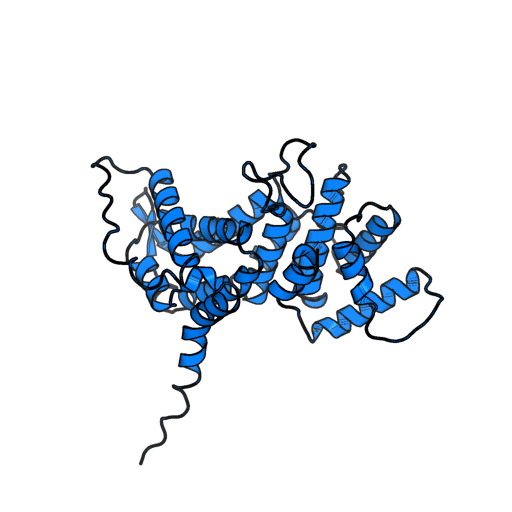 -5.685 7.548 -2.286 1.00 77.44 201 ASP A O 1
ATOM 1593 N N . TYR A 1 202 ? -6.917 6.296 -3.667 1.00 76.88 202 TYR A N 1
ATOM 1594 C CA . TYR A 1 202 ? -5.761 5.695 -4.329 1.00 76.88 202 TYR A CA 1
ATOM 1595 C C . TYR A 1 202 ? -5.132 6.637 -5.343 1.00 76.88 202 TYR A C 1
ATOM 1597 O O . TYR A 1 202 ? -3.907 6.700 -5.398 1.00 76.88 202 TYR A O 1
ATOM 1605 N N . CYS A 1 203 ? -5.949 7.376 -6.097 1.00 73.12 203 CYS A N 1
ATOM 1606 C CA . CYS A 1 203 ? -5.467 8.337 -7.081 1.00 73.12 203 CYS A CA 1
ATOM 1607 C C . CYS A 1 203 ? -4.522 9.363 -6.442 1.00 73.12 203 CYS A C 1
ATOM 1609 O O . CYS A 1 203 ? -3.450 9.597 -6.996 1.00 73.12 203 CYS A O 1
ATOM 1611 N N . SER A 1 204 ? -4.856 9.911 -5.264 1.00 70.69 204 SER A N 1
ATOM 1612 C CA . SER A 1 204 ? -3.973 10.854 -4.554 1.00 70.69 204 SER A CA 1
ATOM 1613 C C . SER A 1 204 ? -2.651 10.202 -4.136 1.00 70.69 204 SER A C 1
ATOM 1615 O O . SER A 1 204 ? -1.583 10.716 -4.454 1.00 70.69 204 SER A O 1
ATOM 1617 N N . MET A 1 205 ? -2.693 9.006 -3.537 1.00 76.38 205 MET A N 1
ATOM 1618 C CA . MET A 1 205 ? -1.480 8.261 -3.168 1.00 76.38 205 MET A CA 1
ATOM 1619 C C . MET A 1 205 ? -0.580 7.938 -4.377 1.00 76.38 205 MET A C 1
ATOM 1621 O O . MET A 1 205 ? 0.641 7.886 -4.238 1.00 76.38 205 MET A O 1
ATOM 1625 N N . THR A 1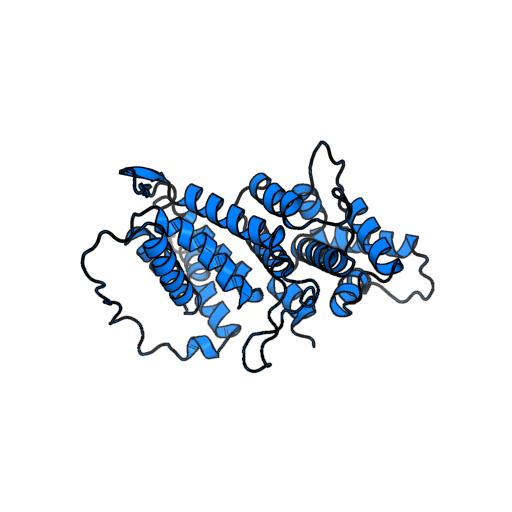 206 ? -1.157 7.695 -5.560 1.00 74.50 206 THR A N 1
ATOM 1626 C CA . THR A 1 206 ? -0.397 7.338 -6.768 1.00 74.50 206 THR A CA 1
ATOM 1627 C C . THR A 1 206 ? 0.114 8.535 -7.561 1.00 74.50 206 THR A C 1
ATOM 1629 O O . THR A 1 206 ? 1.273 8.517 -7.973 1.00 74.50 206 THR A O 1
ATOM 1632 N N . LEU A 1 207 ? -0.732 9.540 -7.804 1.00 69.06 207 LEU A N 1
ATOM 1633 C CA . LEU A 1 207 ? -0.408 10.684 -8.658 1.00 69.06 207 LEU A CA 1
ATOM 1634 C C . LEU A 1 207 ? 0.494 11.669 -7.924 1.00 69.06 207 LEU A C 1
ATOM 1636 O O . LEU A 1 207 ? 1.513 12.080 -8.474 1.00 69.06 207 LEU A O 1
ATOM 1640 N N . ASP A 1 208 ? 0.157 11.980 -6.672 1.00 65.56 208 ASP A N 1
ATOM 1641 C CA . ASP A 1 208 ? 0.951 12.906 -5.875 1.00 65.56 208 ASP A CA 1
ATOM 1642 C C . ASP A 1 208 ? 2.178 12.182 -5.314 1.00 65.56 208 ASP A C 1
ATOM 1644 O O . ASP A 1 208 ? 3.275 12.724 -5.332 1.00 65.56 208 ASP A O 1
ATOM 1648 N N . GLY A 1 209 ? 2.040 10.924 -4.883 1.00 64.31 209 GLY A N 1
ATOM 1649 C CA . GLY A 1 209 ? 3.110 10.189 -4.205 1.00 64.31 209 GLY A CA 1
ATOM 1650 C C . GLY A 1 209 ? 4.199 9.607 -5.115 1.00 64.31 209 GLY A C 1
ATOM 1651 O O . GLY A 1 209 ? 5.377 9.868 -4.898 1.00 64.31 209 GLY A O 1
ATOM 1652 N N . LEU A 1 210 ? 3.846 8.774 -6.103 1.00 72.56 210 LEU A N 1
ATOM 1653 C CA . LEU A 1 210 ? 4.805 7.857 -6.752 1.00 72.56 210 LEU A CA 1
ATOM 1654 C C . LEU A 1 210 ? 5.556 8.429 -7.969 1.00 72.56 210 LEU A C 1
ATOM 1656 O O . LEU A 1 210 ? 6.385 7.717 -8.537 1.00 72.56 210 LEU A O 1
ATOM 1660 N N . GLN A 1 211 ? 5.276 9.675 -8.375 1.00 76.38 211 GLN A N 1
ATOM 1661 C CA . GLN A 1 211 ? 5.916 10.357 -9.519 1.00 76.38 211 GLN A CA 1
ATOM 1662 C C . GLN A 1 211 ? 5.969 9.488 -10.793 1.00 76.38 211 GLN A C 1
ATOM 1664 O O . GLN A 1 211 ? 6.995 9.385 -11.468 1.00 76.38 211 GLN A O 1
ATOM 1669 N N . ILE A 1 212 ? 4.860 8.805 -11.091 1.00 76.31 212 ILE A N 1
ATOM 1670 C CA . ILE A 1 212 ? 4.764 7.812 -12.166 1.00 76.31 212 ILE A CA 1
ATOM 1671 C C . ILE A 1 212 ? 5.199 8.415 -13.520 1.00 76.31 212 ILE A C 1
ATOM 1673 O O . ILE A 1 212 ? 4.699 9.476 -13.904 1.00 76.31 212 ILE A O 1
ATOM 1677 N N . PRO A 1 213 ? 6.077 7.740 -14.295 1.00 73.19 213 PRO A N 1
ATOM 1678 C CA . PRO A 1 213 ? 6.517 8.238 -15.595 1.00 73.19 213 PRO A CA 1
ATOM 1679 C C . PRO A 1 213 ? 5.352 8.544 -16.542 1.00 73.19 213 PRO A C 1
ATOM 1681 O O . PRO A 1 213 ? 4.443 7.733 -16.699 1.00 73.19 213 PRO A O 1
ATOM 1684 N N . GLY A 1 214 ? 5.412 9.696 -17.210 1.00 70.88 214 GLY A N 1
ATOM 1685 C CA . GLY A 1 214 ? 4.371 10.146 -18.141 1.00 70.88 214 GLY A CA 1
ATOM 1686 C C . GLY A 1 214 ? 3.237 10.938 -17.488 1.00 70.88 214 GLY A C 1
ATOM 1687 O O . GLY A 1 214 ? 2.411 11.494 -18.206 1.00 70.88 214 GLY A O 1
ATOM 1688 N N . LEU A 1 215 ? 3.217 11.046 -16.156 1.00 71.56 215 LEU A N 1
ATOM 1689 C CA . LEU A 1 215 ? 2.231 11.818 -15.404 1.00 71.56 215 LEU A CA 1
ATOM 1690 C C . LEU A 1 215 ? 2.943 12.941 -14.639 1.00 71.56 215 LEU A C 1
ATOM 1692 O O . LEU A 1 215 ? 3.439 12.741 -13.536 1.00 71.56 215 LEU A O 1
ATOM 1696 N N . GLY A 1 216 ? 3.013 14.126 -15.251 1.00 71.31 216 GLY A N 1
ATOM 1697 C CA . GLY A 1 216 ? 3.670 15.304 -14.673 1.00 71.31 216 GLY A CA 1
ATOM 1698 C C . GLY A 1 216 ? 5.127 15.498 -15.109 1.00 71.31 216 GLY A C 1
ATOM 1699 O O . GLY A 1 216 ? 5.579 14.943 -16.113 1.00 71.31 216 GLY A O 1
ATOM 1700 N N . GLU A 1 217 ? 5.854 16.352 -14.383 1.00 69.31 217 GLU A N 1
ATOM 1701 C CA . GLU A 1 217 ? 7.259 16.653 -14.671 1.00 69.31 217 GLU A CA 1
ATOM 1702 C C . GLU A 1 217 ? 8.167 15.492 -14.255 1.00 69.31 217 GLU A C 1
ATOM 1704 O O . GLU A 1 217 ? 8.106 14.997 -13.131 1.00 69.31 217 GLU A O 1
ATOM 1709 N N . ALA A 1 218 ? 9.034 15.057 -15.173 1.00 68.94 218 ALA A N 1
ATOM 1710 C CA . ALA A 1 218 ? 9.987 13.999 -14.882 1.00 68.94 218 ALA A CA 1
ATOM 1711 C C . ALA A 1 218 ? 11.078 14.518 -13.923 1.00 68.94 218 ALA A C 1
ATOM 1713 O O . ALA A 1 218 ? 11.699 15.544 -14.217 1.00 68.94 218 ALA A O 1
ATOM 1714 N N . PRO A 1 219 ? 11.373 13.804 -12.826 1.00 74.00 219 PRO A N 1
ATOM 1715 C CA . PRO A 1 219 ? 12.419 14.208 -11.892 1.00 74.00 219 PRO A CA 1
ATOM 1716 C C . PRO A 1 219 ? 13.787 14.210 -12.585 1.00 74.00 219 PRO A C 1
ATOM 1718 O O . PRO A 1 219 ? 14.087 13.310 -13.359 1.00 74.00 219 PRO A O 1
ATOM 1721 N N . GLU A 1 220 ? 14.659 15.185 -12.312 1.00 75.94 220 GLU A N 1
ATOM 1722 C CA . GLU A 1 220 ? 15.965 15.290 -12.996 1.00 75.94 220 GLU A CA 1
ATOM 1723 C C . GLU A 1 220 ? 16.929 14.139 -12.649 1.00 75.94 220 GLU A C 1
ATOM 1725 O O . GLU A 1 220 ? 17.792 13.762 -13.448 1.00 75.94 220 GLU A O 1
ATOM 1730 N N . ASN A 1 221 ? 16.779 13.557 -11.457 1.00 83.00 221 ASN A N 1
ATOM 1731 C CA . ASN A 1 221 ? 17.644 12.495 -10.961 1.00 83.00 221 ASN A CA 1
ATOM 1732 C C . ASN A 1 221 ? 17.284 11.135 -11.595 1.00 83.00 221 ASN A C 1
ATOM 1734 O O . ASN A 1 221 ? 16.154 10.661 -11.504 1.00 83.00 221 ASN A O 1
ATOM 1738 N N . ARG A 1 222 ? 18.275 10.472 -12.206 1.00 85.00 222 ARG A N 1
ATOM 1739 C CA . ARG A 1 222 ? 18.100 9.169 -12.872 1.00 85.00 222 ARG A CA 1
ATOM 1740 C C . ARG A 1 222 ? 17.724 8.033 -11.924 1.00 85.00 222 ARG A C 1
ATOM 1742 O O . ARG A 1 222 ? 16.937 7.181 -12.317 1.00 85.00 222 ARG A O 1
ATOM 1749 N N . ASP A 1 223 ? 18.278 8.007 -10.717 1.00 83.75 223 ASP A N 1
ATOM 1750 C CA . ASP A 1 223 ? 17.980 6.965 -9.730 1.00 83.75 223 ASP A CA 1
ATOM 1751 C C . ASP A 1 223 ? 16.527 7.097 -9.246 1.00 83.75 223 ASP A C 1
ATOM 1753 O O . ASP A 1 223 ? 15.815 6.109 -9.087 1.00 83.75 223 ASP A O 1
ATOM 1757 N N . VAL A 1 224 ? 16.052 8.338 -9.123 1.00 83.50 224 VAL A N 1
ATOM 1758 C CA . VAL A 1 224 ? 14.655 8.659 -8.817 1.00 83.50 224 VAL A CA 1
ATOM 1759 C C . VAL A 1 224 ? 13.716 8.237 -9.950 1.00 83.50 224 VAL A C 1
ATOM 1761 O O . VAL A 1 224 ? 12.712 7.571 -9.698 1.00 83.50 224 VAL A O 1
ATOM 1764 N N . GLN A 1 225 ? 14.066 8.546 -11.202 1.00 86.25 225 GLN A N 1
ATOM 1765 C CA . GLN A 1 225 ? 13.306 8.078 -12.367 1.00 86.25 225 GLN A CA 1
ATOM 1766 C C . GLN A 1 225 ? 13.238 6.546 -12.429 1.00 86.25 225 GLN A C 1
ATOM 1768 O O . GLN A 1 225 ? 12.203 5.991 -12.794 1.00 86.25 225 GLN A O 1
ATOM 1773 N N . GLU A 1 226 ? 14.318 5.849 -12.066 1.00 88.06 226 GLU A N 1
ATOM 1774 C CA . GLU A 1 226 ? 14.327 4.389 -11.998 1.00 88.06 226 GLU A CA 1
ATOM 1775 C C . GLU A 1 226 ? 13.397 3.860 -10.896 1.00 88.06 226 GLU A C 1
ATOM 1777 O O . GLU A 1 226 ? 12.611 2.951 -11.155 1.00 88.06 226 GLU A O 1
ATOM 1782 N N . LEU A 1 227 ? 13.419 4.446 -9.695 1.00 88.19 227 LEU A N 1
ATOM 1783 C CA . LEU A 1 227 ? 12.509 4.073 -8.605 1.00 88.19 227 LEU A CA 1
ATOM 1784 C C . LEU A 1 227 ? 11.037 4.277 -8.992 1.00 88.19 227 LEU A C 1
ATOM 1786 O O . LEU A 1 227 ? 10.225 3.371 -8.801 1.00 88.19 227 LEU A O 1
ATOM 1790 N N . ALA A 1 228 ? 10.704 5.423 -9.588 1.00 87.81 228 ALA A N 1
ATOM 1791 C CA . ALA A 1 228 ? 9.359 5.711 -10.080 1.00 87.81 228 ALA A CA 1
ATOM 1792 C C . ALA A 1 228 ? 8.929 4.738 -11.192 1.00 87.81 228 ALA A C 1
ATOM 1794 O O . ALA A 1 228 ? 7.792 4.261 -11.211 1.00 87.81 228 ALA A O 1
ATOM 1795 N N . ALA A 1 229 ? 9.849 4.374 -12.091 1.00 87.75 229 ALA A N 1
ATOM 1796 C CA . ALA A 1 229 ? 9.586 3.387 -13.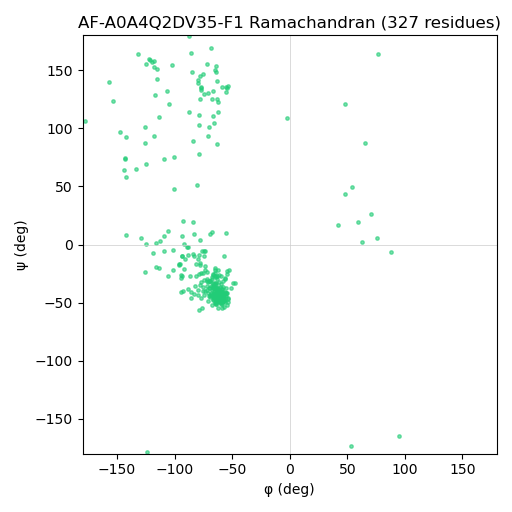131 1.00 87.75 229 ALA A CA 1
ATOM 1797 C C . ALA A 1 229 ? 9.292 1.995 -12.547 1.00 87.75 229 ALA A C 1
ATOM 1799 O O . ALA A 1 229 ? 8.350 1.330 -12.976 1.00 87.75 229 ALA A O 1
ATOM 1800 N N . ILE A 1 230 ? 10.051 1.559 -11.538 1.00 89.25 230 ILE A N 1
ATOM 1801 C CA . ILE A 1 230 ? 9.808 0.278 -10.860 1.00 89.25 230 ILE A CA 1
ATOM 1802 C C . ILE A 1 230 ? 8.491 0.320 -10.073 1.00 89.25 230 ILE A C 1
ATOM 1804 O O . ILE A 1 230 ? 7.737 -0.650 -10.109 1.00 89.25 230 ILE A O 1
ATOM 1808 N N . ALA A 1 231 ? 8.164 1.435 -9.416 1.00 89.38 231 ALA A N 1
ATOM 1809 C CA . ALA A 1 231 ? 6.877 1.618 -8.745 1.00 89.38 231 ALA A CA 1
ATOM 1810 C C . ALA A 1 231 ? 5.692 1.500 -9.720 1.00 89.38 231 ALA A C 1
ATOM 1812 O O . ALA A 1 231 ? 4.713 0.811 -9.422 1.00 89.38 231 ALA A O 1
ATOM 1813 N N . ALA A 1 232 ? 5.803 2.107 -10.905 1.00 86.38 232 ALA A N 1
ATOM 1814 C CA . ALA A 1 232 ? 4.811 1.968 -11.966 1.00 86.38 232 ALA A CA 1
ATOM 1815 C C . ALA A 1 232 ? 4.661 0.506 -12.411 1.00 86.38 232 ALA A C 1
ATOM 1817 O O . ALA A 1 232 ? 3.539 0.009 -12.484 1.00 86.38 232 ALA A O 1
ATOM 1818 N N . LEU A 1 233 ? 5.775 -0.208 -12.619 1.00 86.44 233 LEU A N 1
ATOM 1819 C CA . LEU A 1 233 ? 5.764 -1.635 -12.960 1.00 86.44 233 LEU A CA 1
ATOM 1820 C C . LEU A 1 233 ? 5.097 -2.490 -11.873 1.00 86.44 233 LEU A C 1
ATOM 1822 O O . LEU A 1 233 ? 4.307 -3.368 -12.203 1.00 86.44 233 LEU A O 1
ATOM 1826 N N . ILE A 1 234 ? 5.353 -2.218 -10.589 1.00 88.75 234 ILE A N 1
ATOM 1827 C CA . ILE A 1 234 ? 4.702 -2.922 -9.470 1.00 88.75 234 ILE A CA 1
ATOM 1828 C C . ILE A 1 234 ? 3.182 -2.760 -9.544 1.00 88.75 234 ILE A C 1
ATOM 1830 O O . ILE A 1 234 ? 2.447 -3.748 -9.480 1.00 88.75 234 ILE A O 1
ATOM 1834 N N . LEU A 1 235 ? 2.692 -1.526 -9.678 1.00 85.25 235 LEU A N 1
ATOM 1835 C CA . LEU A 1 235 ? 1.254 -1.266 -9.761 1.00 85.25 235 LEU A CA 1
ATOM 1836 C C . LEU A 1 235 ? 0.637 -1.908 -11.003 1.00 85.25 235 LEU A C 1
ATOM 1838 O O . LEU A 1 235 ? -0.438 -2.496 -10.929 1.00 85.25 235 LEU A O 1
ATOM 1842 N N . PHE A 1 236 ? 1.341 -1.837 -12.123 1.00 80.50 236 PHE A N 1
ATOM 1843 C CA . PHE A 1 236 ? 0.884 -2.380 -13.386 1.00 80.50 236 PHE A CA 1
ATOM 1844 C C . PHE A 1 236 ? 0.756 -3.911 -13.353 1.00 80.50 236 PHE A C 1
ATOM 1846 O O . PHE A 1 236 ? -0.302 -4.451 -13.666 1.00 80.50 236 PHE A O 1
ATOM 1853 N N . GLU A 1 237 ? 1.790 -4.611 -12.884 1.00 81.62 237 GLU A N 1
ATOM 1854 C CA . GLU A 1 237 ? 1.810 -6.077 -12.785 1.00 81.62 237 GLU A CA 1
ATOM 1855 C C . GLU A 1 237 ? 0.800 -6.616 -11.761 1.00 81.62 237 GLU A C 1
ATOM 1857 O O . GLU A 1 237 ? 0.221 -7.687 -11.946 1.00 81.62 237 GLU A O 1
ATOM 1862 N N . THR A 1 238 ? 0.561 -5.878 -10.673 1.00 82.06 238 THR A N 1
ATOM 1863 C CA . THR A 1 238 ? -0.366 -6.309 -9.612 1.00 82.06 238 THR A CA 1
ATOM 1864 C C . THR A 1 238 ? -1.836 -6.029 -9.921 1.00 82.06 238 THR A C 1
ATOM 1866 O O . THR A 1 238 ? -2.710 -6.719 -9.384 1.00 82.06 238 THR A O 1
ATOM 1869 N N . GLN A 1 239 ? -2.135 -5.017 -10.742 1.00 77.00 239 GLN A N 1
ATOM 1870 C CA . GLN A 1 239 ? -3.508 -4.557 -10.974 1.00 77.00 239 GLN A CA 1
ATOM 1871 C C . GLN A 1 239 ? -4.037 -4.779 -12.392 1.00 77.00 239 GLN A C 1
ATOM 1873 O O . GLN A 1 239 ? -5.253 -4.777 -12.575 1.00 77.00 239 GLN A O 1
ATOM 1878 N N . GLY A 1 240 ? -3.162 -4.963 -13.382 1.00 73.31 240 GLY A N 1
ATOM 1879 C CA . GLY A 1 240 ? -3.549 -4.941 -14.794 1.00 73.31 240 GLY A CA 1
ATOM 1880 C C . GLY A 1 240 ? -3.781 -3.518 -15.317 1.00 73.31 240 GLY A C 1
ATOM 1881 O O . GLY A 1 240 ? -3.927 -2.561 -14.549 1.00 73.31 240 GLY A O 1
ATOM 1882 N N . ALA A 1 241 ? -3.805 -3.353 -16.641 1.00 69.19 241 ALA A N 1
ATOM 1883 C CA . ALA A 1 241 ? -3.892 -2.025 -17.251 1.00 69.19 241 ALA A CA 1
ATOM 1884 C C . ALA A 1 241 ? -5.235 -1.349 -17.048 1.00 69.19 241 ALA A C 1
ATOM 1886 O O . ALA A 1 241 ? -5.263 -0.132 -16.862 1.00 69.19 241 ALA A O 1
ATOM 1887 N N . GLU A 1 242 ? -6.346 -2.087 -17.091 1.00 66.94 242 GLU A N 1
ATOM 1888 C CA . GLU A 1 242 ? -7.663 -1.455 -17.006 1.00 66.94 242 GLU A CA 1
ATOM 1889 C C . GLU A 1 242 ? -7.853 -0.787 -15.638 1.00 66.94 242 GLU A C 1
ATOM 1891 O O . GLU A 1 242 ? -8.353 0.336 -15.537 1.00 66.94 242 GLU A O 1
ATOM 1896 N N . GLN A 1 243 ? -7.428 -1.465 -14.569 1.00 70.12 243 GLN A N 1
ATOM 1897 C CA . GLN A 1 243 ? -7.503 -0.922 -13.213 1.00 70.12 243 GLN A CA 1
ATOM 1898 C C . GLN A 1 243 ? -6.451 0.156 -12.980 1.00 70.12 243 GLN A C 1
ATOM 1900 O O . GLN A 1 243 ? -6.768 1.192 -12.398 1.00 70.12 243 GLN A O 1
ATOM 1905 N N . TYR A 1 244 ? -5.239 -0.037 -13.501 1.00 72.25 244 TYR A N 1
ATOM 1906 C CA . TYR A 1 244 ? -4.199 0.979 -13.436 1.00 72.25 244 TYR A CA 1
ATOM 1907 C C . TYR A 1 244 ? -4.647 2.280 -14.115 1.00 72.25 244 TYR A C 1
ATOM 1909 O O . TYR A 1 244 ? -4.541 3.347 -13.530 1.00 72.25 244 TYR A O 1
ATOM 1917 N N . THR A 1 245 ? -5.297 2.207 -15.277 1.00 68.81 245 THR A N 1
ATOM 1918 C CA . THR A 1 245 ? -5.867 3.386 -15.957 1.00 68.81 245 THR A CA 1
ATOM 1919 C C . THR A 1 245 ? -6.892 4.115 -15.098 1.00 68.81 245 THR A C 1
ATOM 1921 O O . THR A 1 245 ? -6.928 5.340 -15.099 1.00 68.81 245 THR A O 1
ATOM 1924 N N . LYS A 1 246 ? -7.718 3.385 -14.338 1.00 70.19 246 LYS A N 1
ATOM 1925 C CA . LYS A 1 246 ? -8.696 3.997 -13.423 1.00 70.19 246 LYS A CA 1
ATOM 1926 C C . LYS A 1 246 ? -8.019 4.729 -12.268 1.00 70.19 246 LYS A C 1
ATOM 1928 O O . LYS A 1 246 ? -8.548 5.747 -11.840 1.00 70.19 246 LYS A O 1
ATOM 1933 N N . LEU A 1 247 ? -6.869 4.241 -11.799 1.00 69.00 247 LEU A N 1
ATOM 1934 C CA . LEU A 1 247 ? -6.043 4.938 -10.806 1.00 69.00 247 LEU A CA 1
ATOM 1935 C C . LEU A 1 247 ? -5.347 6.174 -11.369 1.00 69.00 247 LEU A C 1
ATOM 1937 O O . LEU A 1 247 ? -5.130 7.146 -10.655 1.00 69.00 247 LEU A O 1
ATOM 1941 N N . LEU A 1 248 ? -4.994 6.137 -12.651 1.00 66.31 248 LEU A N 1
ATOM 1942 C CA . LEU A 1 248 ? -4.326 7.242 -13.331 1.00 66.31 248 LEU A CA 1
ATOM 1943 C C . LEU A 1 248 ? -5.297 8.257 -13.938 1.00 66.31 248 LEU A C 1
ATOM 1945 O O . LEU A 1 248 ? -4.860 9.246 -14.530 1.00 66.31 248 LEU A O 1
ATOM 1949 N N . TYR A 1 249 ? -6.605 8.017 -13.824 1.00 59.47 249 TYR A N 1
ATOM 1950 C CA . TYR A 1 249 ? -7.610 8.860 -14.446 1.00 59.47 249 TYR A CA 1
ATOM 1951 C C . TYR A 1 249 ? -7.686 10.216 -13.738 1.00 59.47 249 TYR A C 1
ATOM 1953 O O . TYR A 1 249 ? -8.433 10.410 -12.781 1.00 59.47 249 TYR A O 1
ATOM 1961 N N . SER A 1 250 ? -6.931 11.176 -14.267 1.00 55.00 250 SER A N 1
ATOM 1962 C CA . SER A 1 250 ? -7.170 12.602 -14.089 1.00 55.00 250 SER A CA 1
ATOM 1963 C C . SER A 1 250 ? -7.760 13.159 -15.392 1.00 55.00 250 SER A C 1
ATOM 1965 O O . SER A 1 250 ? -7.104 13.073 -16.437 1.00 55.00 250 SER A O 1
ATOM 1967 N N . PRO A 1 251 ? -8.972 13.751 -15.364 1.00 49.00 251 PRO A N 1
ATOM 1968 C CA . PRO A 1 251 ? -9.578 14.399 -16.529 1.00 49.00 251 PRO A CA 1
ATOM 1969 C C . PRO A 1 251 ? -8.695 15.481 -17.170 1.00 49.00 251 PRO A C 1
ATOM 1971 O O . PRO A 1 251 ? -8.865 15.790 -18.346 1.00 49.00 251 PRO A O 1
ATOM 1974 N N . GLU A 1 252 ? -7.762 16.050 -16.404 1.00 52.69 252 GLU A N 1
ATOM 1975 C CA . GLU A 1 252 ? -6.898 17.161 -16.809 1.00 52.69 252 GLU A CA 1
ATOM 1976 C C . GLU A 1 252 ? -5.549 16.689 -17.379 1.00 52.69 252 GLU A C 1
ATOM 1978 O O . GLU A 1 252 ? -4.971 17.374 -18.220 1.00 52.69 252 GLU A O 1
ATOM 1983 N N . ALA A 1 253 ? -5.062 15.511 -16.970 1.00 54.22 253 ALA A N 1
ATOM 1984 C CA . ALA A 1 253 ? -3.739 15.006 -17.354 1.00 54.22 253 ALA A CA 1
ATOM 1985 C C . ALA A 1 253 ? -3.749 14.097 -18.596 1.00 54.22 253 ALA A C 1
ATOM 1987 O O . ALA A 1 253 ? -2.685 13.741 -19.096 1.00 54.22 253 ALA A O 1
ATOM 1988 N N . GLY A 1 254 ? -4.926 13.682 -19.086 1.00 57.78 254 GLY A N 1
ATOM 1989 C CA . GLY A 1 254 ? -5.034 12.776 -20.239 1.00 57.78 254 GLY A CA 1
ATOM 1990 C C . GLY A 1 254 ? -4.331 11.426 -20.036 1.00 57.78 254 GLY A C 1
ATOM 1991 O O . GLY A 1 254 ? -4.013 10.752 -21.014 1.00 57.78 254 GLY A O 1
ATOM 1992 N N . GLY A 1 255 ? -4.061 11.057 -18.779 1.00 63.41 255 GLY A N 1
ATOM 1993 C CA . GLY A 1 255 ? -3.274 9.888 -18.412 1.00 63.41 255 GLY A CA 1
ATOM 1994 C C . GLY A 1 255 ? -3.932 8.603 -18.897 1.00 63.41 255 GLY A C 1
ATOM 1995 O O . GLY A 1 255 ? -5.077 8.308 -18.554 1.00 63.41 255 GLY A O 1
ATOM 1996 N N . SER A 1 256 ? -3.196 7.835 -19.694 1.00 71.62 256 SER A N 1
ATOM 1997 C CA . SER A 1 256 ? -3.576 6.491 -20.114 1.00 71.62 256 SER A CA 1
ATOM 1998 C C . SER A 1 256 ? -2.466 5.512 -19.746 1.00 71.62 256 SER A C 1
ATOM 2000 O O . SER A 1 256 ? -1.302 5.898 -19.603 1.00 71.62 256 SER A O 1
ATOM 2002 N N . TYR A 1 257 ? -2.805 4.234 -19.573 1.00 72.56 257 TYR A N 1
ATOM 2003 C CA . TYR A 1 257 ? -1.781 3.225 -19.310 1.00 72.56 257 TYR A CA 1
ATOM 2004 C C . TYR A 1 257 ? -0.807 3.084 -20.490 1.00 72.56 257 TYR A C 1
ATOM 2006 O O . TYR A 1 257 ? 0.364 2.789 -20.268 1.00 72.56 257 TYR A O 1
ATOM 2014 N N . GLU A 1 258 ? -1.250 3.338 -21.727 1.00 74.94 258 GLU A N 1
ATOM 2015 C CA . GLU A 1 258 ? -0.382 3.345 -22.906 1.00 74.94 258 GLU A CA 1
ATOM 2016 C C . GLU A 1 258 ? 0.703 4.420 -22.804 1.00 74.94 258 GLU A C 1
ATOM 2018 O O . GLU A 1 258 ? 1.861 4.125 -23.086 1.00 74.94 258 GLU A O 1
ATOM 2023 N N . LEU A 1 259 ? 0.363 5.626 -22.333 1.00 77.94 259 LEU A N 1
ATOM 2024 C CA . LEU A 1 259 ? 1.340 6.698 -22.122 1.00 77.94 259 LEU A CA 1
ATOM 2025 C C . LEU A 1 259 ? 2.412 6.285 -21.104 1.00 77.94 259 LEU A C 1
ATOM 2027 O O . LEU A 1 259 ? 3.604 6.474 -21.344 1.00 77.94 259 LEU A O 1
ATOM 2031 N N . VAL A 1 260 ? 2.004 5.674 -19.988 1.00 77.81 260 VAL A N 1
ATOM 2032 C CA . VAL A 1 260 ? 2.955 5.190 -18.974 1.00 77.81 260 VAL A CA 1
ATOM 2033 C C . VAL A 1 260 ? 3.854 4.096 -19.549 1.00 77.81 260 VAL A C 1
ATOM 2035 O O . VAL A 1 260 ? 5.065 4.125 -19.335 1.00 77.81 260 VAL A O 1
ATOM 2038 N N . LEU A 1 261 ? 3.303 3.163 -20.330 1.00 77.81 261 LEU A N 1
ATOM 2039 C CA . LEU A 1 261 ? 4.087 2.124 -21.002 1.00 77.81 261 LEU A CA 1
ATOM 2040 C C . LEU A 1 261 ? 5.098 2.703 -22.000 1.00 77.81 261 LEU A C 1
ATOM 2042 O O . LEU A 1 261 ? 6.260 2.296 -21.993 1.00 77.81 261 LEU A O 1
ATOM 2046 N N . GLU A 1 262 ? 4.686 3.669 -22.824 1.00 80.88 262 GLU A N 1
ATOM 2047 C CA . GLU A 1 262 ? 5.577 4.378 -23.750 1.00 80.88 262 GLU A CA 1
ATOM 2048 C C . GLU A 1 262 ? 6.731 5.057 -23.004 1.00 80.88 262 GLU A C 1
ATOM 2050 O O . GLU A 1 262 ? 7.893 4.948 -23.410 1.00 80.88 262 GLU A O 1
ATOM 2055 N N . CYS A 1 263 ? 6.435 5.707 -21.875 1.00 81.94 263 CYS A N 1
ATOM 2056 C CA . CYS A 1 263 ? 7.451 6.315 -21.025 1.00 81.94 263 CYS A CA 1
ATOM 2057 C C . CYS A 1 263 ? 8.395 5.274 -20.408 1.00 81.94 263 CYS A C 1
ATOM 2059 O O . CYS A 1 263 ? 9.609 5.470 -20.443 1.00 81.94 263 CYS A O 1
ATOM 2061 N N . LEU A 1 264 ? 7.884 4.154 -19.886 1.00 83.25 264 LEU A N 1
ATOM 2062 C CA . LEU A 1 264 ? 8.708 3.078 -19.320 1.00 83.25 264 LEU A CA 1
ATOM 2063 C C . LEU A 1 264 ? 9.656 2.469 -20.363 1.00 83.25 264 LEU A C 1
ATOM 2065 O O . LEU A 1 264 ? 10.833 2.231 -20.075 1.00 83.25 264 LEU A O 1
ATOM 2069 N N . GLU A 1 265 ? 9.185 2.265 -21.594 1.00 79.88 265 GLU A N 1
ATOM 2070 C CA . GLU A 1 265 ? 10.036 1.815 -22.695 1.00 79.88 265 GLU A CA 1
ATOM 2071 C C . GLU A 1 265 ? 11.109 2.846 -23.052 1.00 79.88 265 GLU A C 1
ATOM 2073 O O . GLU A 1 265 ? 12.270 2.487 -23.272 1.00 79.88 265 GLU A O 1
ATOM 2078 N N . ASP A 1 266 ? 10.753 4.129 -23.100 1.00 83.75 266 ASP A N 1
ATOM 2079 C CA . ASP A 1 266 ? 11.710 5.189 -23.388 1.00 83.75 266 ASP A CA 1
ATOM 2080 C C . ASP A 1 266 ? 12.799 5.292 -22.310 1.00 83.75 266 ASP A C 1
ATOM 2082 O O . ASP A 1 266 ? 13.989 5.362 -22.636 1.00 83.75 266 ASP A O 1
ATOM 2086 N N . LEU A 1 267 ? 12.421 5.192 -21.031 1.00 85.19 267 LEU A N 1
ATOM 2087 C CA . LEU A 1 267 ? 13.355 5.126 -19.905 1.00 85.19 267 LEU A CA 1
ATOM 2088 C C . LEU A 1 267 ? 14.278 3.904 -20.003 1.00 85.19 267 LEU A C 1
ATOM 2090 O O . LEU A 1 267 ? 15.489 4.025 -19.786 1.00 85.19 267 LEU A O 1
ATOM 2094 N N . ARG A 1 268 ? 13.753 2.738 -20.401 1.00 84.25 268 ARG A N 1
ATOM 2095 C CA . ARG A 1 268 ? 14.574 1.549 -20.679 1.00 84.25 268 ARG A CA 1
ATOM 2096 C C . ARG A 1 268 ? 15.555 1.791 -21.828 1.00 84.25 268 ARG A C 1
ATOM 2098 O O . ARG A 1 268 ? 16.738 1.492 -21.678 1.00 84.25 268 ARG A O 1
ATOM 2105 N N . ARG A 1 269 ? 15.113 2.353 -22.960 1.00 83.56 269 ARG A N 1
ATOM 2106 C CA . ARG A 1 269 ? 1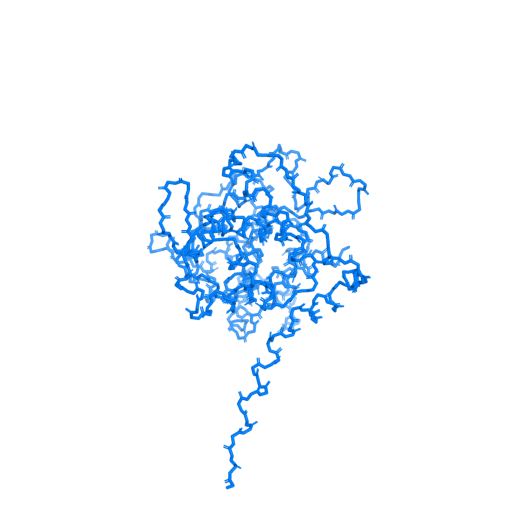5.991 2.652 -24.115 1.00 83.56 269 ARG A CA 1
ATOM 2107 C C . ARG A 1 269 ? 17.105 3.633 -23.758 1.00 83.56 269 ARG A C 1
ATOM 2109 O O . ARG A 1 269 ? 18.221 3.490 -24.249 1.00 83.56 269 ARG A O 1
ATOM 2116 N N . LYS A 1 270 ? 16.812 4.606 -22.892 1.00 84.12 270 LYS A N 1
ATOM 2117 C CA . LYS A 1 270 ? 17.780 5.577 -22.359 1.00 84.12 270 LYS A CA 1
ATOM 2118 C C . LYS A 1 270 ? 18.744 4.977 -21.324 1.00 84.12 270 LYS A C 1
ATOM 2120 O O . LYS A 1 270 ? 19.659 5.674 -20.888 1.00 84.12 270 LYS A O 1
ATOM 2125 N N . GLY A 1 271 ? 18.561 3.712 -20.933 1.00 82.50 271 GLY A N 1
ATOM 2126 C CA . GLY A 1 271 ? 19.381 3.034 -19.927 1.00 82.50 271 GLY A CA 1
ATOM 2127 C C . GLY A 1 271 ? 19.156 3.550 -18.505 1.00 82.50 271 GLY A C 1
ATOM 2128 O O . GLY A 1 271 ? 20.073 3.491 -17.689 1.00 82.50 271 GLY A O 1
ATOM 2129 N N . ILE A 1 272 ? 17.971 4.103 -18.225 1.00 86.56 272 ILE A N 1
ATOM 2130 C CA . ILE A 1 272 ? 17.597 4.623 -16.902 1.00 86.56 272 ILE A CA 1
ATOM 2131 C C . ILE A 1 272 ? 17.099 3.482 -16.012 1.00 86.56 272 ILE A C 1
ATOM 2133 O O . ILE A 1 272 ? 17.532 3.377 -14.871 1.00 86.56 272 ILE A O 1
ATOM 2137 N N . ILE A 1 273 ? 16.280 2.572 -16.552 1.00 84.50 273 ILE A N 1
ATOM 2138 C CA . ILE A 1 273 ? 15.929 1.315 -15.874 1.00 84.50 273 ILE A CA 1
ATOM 2139 C C . ILE A 1 273 ? 17.101 0.339 -16.045 1.00 84.50 273 ILE A C 1
ATOM 2141 O O . ILE A 1 273 ? 17.304 -0.225 -17.122 1.00 84.50 273 ILE A O 1
ATOM 2145 N N . ARG A 1 274 ? 17.894 0.169 -14.990 1.00 86.56 274 ARG A N 1
ATOM 2146 C CA . ARG A 1 274 ? 19.124 -0.636 -14.933 1.00 86.56 274 ARG A CA 1
ATOM 2147 C C . ARG A 1 274 ? 18.918 -1.937 -14.161 1.00 86.56 274 ARG A C 1
ATOM 2149 O O . ARG A 1 274 ? 19.623 -2.915 -14.410 1.00 86.56 274 ARG A O 1
ATOM 2156 N N . TYR A 1 275 ? 17.975 -1.967 -13.224 1.00 86.31 275 TYR A N 1
ATOM 2157 C CA . TYR A 1 275 ? 17.713 -3.122 -12.378 1.00 86.31 275 TYR A CA 1
ATOM 2158 C C . TYR A 1 275 ? 17.172 -4.296 -13.181 1.00 86.31 275 TYR A C 1
ATOM 2160 O O . TYR A 1 275 ? 16.045 -4.275 -13.672 1.00 86.31 275 TYR A O 1
ATOM 2168 N N . LEU A 1 276 ? 17.991 -5.343 -13.306 1.00 83.50 276 LEU A N 1
ATOM 2169 C CA . LEU A 1 276 ? 17.702 -6.475 -14.183 1.00 83.50 276 LEU A CA 1
ATOM 2170 C C . LEU A 1 276 ? 16.350 -7.149 -13.901 1.00 83.50 276 LEU A C 1
ATOM 2172 O O . LEU A 1 276 ? 15.673 -7.450 -14.879 1.00 83.50 276 LEU A O 1
ATOM 2176 N N . PRO A 1 277 ? 15.907 -7.372 -12.647 1.00 85.19 277 PRO A N 1
ATOM 2177 C CA . PRO A 1 277 ? 14.564 -7.895 -12.393 1.00 85.19 277 PRO A CA 1
ATOM 2178 C C . PRO A 1 277 ? 13.442 -6.981 -12.901 1.00 85.19 277 PRO A C 1
ATOM 2180 O O . PRO A 1 277 ? 12.473 -7.478 -13.458 1.00 85.19 277 PRO A O 1
ATOM 2183 N N . ALA A 1 278 ? 13.586 -5.656 -12.809 1.00 83.06 278 ALA A N 1
ATOM 2184 C CA . ALA A 1 278 ? 12.595 -4.721 -13.348 1.00 83.06 278 ALA A CA 1
ATOM 2185 C C . ALA A 1 278 ? 12.603 -4.673 -14.882 1.00 83.06 278 ALA A C 1
ATOM 2187 O O . ALA A 1 278 ? 11.546 -4.649 -15.509 1.00 83.06 278 ALA A O 1
ATOM 2188 N N . VAL A 1 279 ? 13.790 -4.723 -15.498 1.00 81.06 279 VAL A N 1
ATOM 2189 C CA . VAL A 1 279 ? 13.923 -4.879 -16.955 1.00 81.06 279 VAL A CA 1
ATOM 2190 C C . VAL A 1 279 ? 13.266 -6.182 -17.400 1.00 81.06 279 VAL A C 1
ATOM 2192 O O . VAL A 1 279 ? 12.517 -6.183 -18.372 1.00 81.06 279 VAL A O 1
ATOM 2195 N N . LYS A 1 280 ? 13.497 -7.273 -16.661 1.00 78.25 280 LYS A N 1
ATOM 2196 C CA . LYS A 1 280 ? 12.853 -8.560 -16.905 1.00 78.25 280 LYS A CA 1
ATOM 2197 C C . LYS A 1 280 ? 11.353 -8.484 -16.716 1.00 78.25 280 LYS A C 1
ATOM 2199 O O . LYS A 1 280 ? 10.694 -9.006 -17.581 1.00 78.25 280 LYS A O 1
ATOM 2204 N N . LEU A 1 281 ? 10.795 -7.832 -15.700 1.00 74.62 281 LEU A N 1
ATOM 2205 C CA . LEU A 1 281 ? 9.338 -7.674 -15.593 1.00 74.62 281 LEU A CA 1
ATOM 2206 C C . LEU A 1 281 ? 8.759 -6.958 -16.816 1.00 74.62 281 LEU A C 1
ATOM 2208 O O . LEU A 1 281 ? 7.830 -7.455 -17.447 1.00 74.62 281 LEU A O 1
ATOM 2212 N N . LEU A 1 282 ? 9.394 -5.861 -17.234 1.00 73.06 282 LEU A N 1
ATOM 2213 C CA . LEU A 1 282 ? 9.025 -5.142 -18.454 1.00 73.06 282 LEU A CA 1
ATOM 2214 C C . LEU A 1 282 ? 9.170 -6.017 -19.726 1.00 73.06 282 LEU A C 1
ATOM 2216 O O . LEU A 1 282 ? 8.471 -5.798 -20.713 1.00 73.06 282 LEU A O 1
ATOM 2220 N N . GLU A 1 283 ? 10.055 -7.022 -19.716 1.00 66.50 283 GLU A N 1
ATOM 2221 C CA . GLU A 1 283 ? 10.278 -7.995 -20.799 1.00 66.50 283 GLU A CA 1
ATOM 2222 C C . GLU A 1 283 ? 9.490 -9.319 -20.667 1.00 66.50 283 GLU A C 1
ATOM 2224 O O . GLU A 1 283 ? 9.218 -9.950 -21.675 1.00 66.50 283 GLU A O 1
ATOM 2229 N N . VAL A 1 284 ? 9.136 -9.812 -19.479 1.00 54.28 284 VAL A N 1
ATOM 2230 C CA . VAL A 1 284 ? 8.461 -11.102 -19.206 1.00 54.28 284 VAL A CA 1
ATOM 2231 C C . VAL A 1 284 ? 6.981 -10.991 -19.532 1.00 54.28 284 VAL A C 1
ATOM 2233 O O . VAL A 1 284 ? 6.403 -11.944 -20.062 1.00 54.28 284 VAL A O 1
ATOM 2236 N N . SER A 1 285 ? 6.463 -9.767 -19.498 1.00 46.16 285 SER A N 1
ATOM 2237 C CA . SER A 1 285 ? 5.318 -9.301 -20.280 1.00 46.16 285 SER A CA 1
ATOM 2238 C C . SER A 1 285 ? 5.483 -9.515 -21.807 1.00 46.16 285 SER A C 1
ATOM 2240 O O . SER A 1 285 ? 4.663 -9.045 -22.593 1.00 46.16 285 SER A O 1
ATOM 2242 N N . HIS A 1 286 ? 6.500 -10.262 -22.280 1.00 36.75 286 HIS A N 1
ATOM 2243 C CA . HIS A 1 286 ? 6.655 -10.822 -23.635 1.00 36.75 286 HIS A CA 1
ATOM 2244 C C . HIS A 1 286 ? 6.676 -12.353 -23.766 1.00 36.75 286 HIS A C 1
ATOM 2246 O O . HIS A 1 286 ? 6.488 -12.840 -24.883 1.00 36.75 286 HIS A O 1
ATOM 2252 N N . SER A 1 287 ? 6.933 -13.146 -22.723 1.00 33.50 287 SER A N 1
ATOM 2253 C CA . SER A 1 287 ? 7.415 -14.530 -22.938 1.00 33.50 287 SER A CA 1
ATOM 2254 C C . SER A 1 287 ? 6.347 -15.632 -22.969 1.00 33.50 287 SER A C 1
ATOM 2256 O O . SER A 1 287 ? 6.684 -16.802 -23.136 1.00 33.50 287 SER A O 1
ATOM 2258 N N . SER A 1 288 ? 5.058 -15.286 -22.954 1.00 34.00 288 SER A N 1
ATOM 2259 C CA . SER A 1 288 ? 3.963 -16.242 -23.203 1.00 34.00 288 SER A CA 1
ATOM 2260 C C . SER A 1 288 ? 3.397 -16.167 -24.631 1.00 34.00 288 SER A C 1
ATOM 2262 O O . SER A 1 288 ? 2.183 -16.117 -24.805 1.00 34.00 288 SER A O 1
ATOM 2264 N N . ALA A 1 289 ? 4.265 -16.159 -25.657 1.00 33.31 289 ALA A N 1
ATOM 2265 C CA . ALA A 1 289 ? 3.995 -16.705 -27.003 1.00 33.31 289 ALA A CA 1
ATOM 2266 C C . ALA A 1 289 ? 5.224 -16.596 -27.940 1.00 33.31 289 ALA A C 1
ATOM 2268 O O . ALA A 1 289 ? 5.520 -15.528 -28.464 1.00 33.31 289 ALA A O 1
ATOM 2269 N N . VAL A 1 290 ? 5.867 -17.744 -28.191 1.00 37.06 290 VAL A N 1
ATOM 2270 C CA . VAL A 1 290 ? 6.636 -18.161 -29.390 1.00 37.06 290 VAL A CA 1
ATOM 2271 C C . VAL A 1 290 ? 7.690 -17.203 -29.991 1.00 37.06 290 VAL A C 1
ATOM 2273 O O . VAL A 1 290 ? 7.394 -16.139 -30.529 1.00 37.06 290 VAL A O 1
ATOM 2276 N N . ASN A 1 291 ? 8.926 -17.723 -30.028 1.00 43.97 291 ASN A N 1
ATOM 2277 C CA . ASN A 1 291 ? 10.023 -17.466 -30.975 1.00 43.97 291 ASN A CA 1
ATOM 2278 C C . ASN A 1 291 ? 9.713 -16.501 -32.138 1.00 43.97 291 ASN A C 1
ATOM 2280 O O . ASN A 1 291 ? 9.094 -16.892 -33.126 1.00 43.97 291 ASN A O 1
ATOM 2284 N N . SER A 1 292 ? 10.277 -15.291 -32.108 1.00 37.16 292 SER A N 1
ATOM 2285 C CA . SER A 1 292 ? 10.561 -14.551 -33.341 1.00 37.16 292 SER A CA 1
ATOM 2286 C C . SER A 1 292 ? 11.723 -13.583 -33.144 1.00 37.16 292 SER A C 1
ATOM 2288 O O . SER A 1 292 ? 11.705 -12.728 -32.263 1.00 37.16 292 SER A O 1
ATOM 2290 N N . LYS A 1 293 ? 12.751 -13.746 -33.980 1.00 38.31 293 LYS A N 1
ATOM 2291 C CA . LYS A 1 293 ? 14.074 -13.113 -33.890 1.00 38.31 293 LYS A CA 1
ATOM 2292 C C . LYS A 1 293 ? 14.135 -11.701 -34.495 1.00 38.31 293 LYS A C 1
ATOM 2294 O O . LYS A 1 293 ? 15.219 -11.223 -34.805 1.00 38.31 293 LYS A O 1
ATOM 2299 N N . TYR A 1 294 ? 12.996 -11.039 -34.673 1.00 40.28 294 TYR A N 1
ATOM 2300 C CA . TYR A 1 294 ? 12.915 -9.693 -35.239 1.00 40.28 294 TYR A CA 1
ATOM 2301 C C . TYR A 1 294 ? 11.747 -8.948 -34.595 1.00 40.28 294 TYR A C 1
ATOM 2303 O O . TYR A 1 294 ? 10.598 -9.125 -34.989 1.00 40.28 294 TYR A O 1
ATOM 2311 N N . LEU A 1 295 ? 12.037 -8.137 -33.581 1.00 43.06 295 LEU A N 1
ATOM 2312 C CA . LEU A 1 295 ? 11.063 -7.249 -32.953 1.00 43.06 295 LEU A CA 1
ATOM 2313 C C . LEU A 1 295 ? 11.622 -5.831 -32.980 1.00 43.06 295 LEU A C 1
ATOM 2315 O O . LEU A 1 295 ? 12.489 -5.462 -32.195 1.00 43.06 295 LEU A O 1
ATOM 2319 N N . THR A 1 296 ? 11.131 -5.051 -33.939 1.00 44.44 296 THR A N 1
ATOM 2320 C CA . THR A 1 296 ? 11.163 -3.591 -33.886 1.00 44.44 296 THR A CA 1
ATOM 2321 C C . THR A 1 296 ? 10.304 -3.124 -32.707 1.00 44.44 296 THR A C 1
ATOM 2323 O O . THR A 1 296 ? 9.312 -3.770 -32.370 1.00 44.44 296 THR A O 1
ATOM 2326 N N . THR A 1 297 ? 10.672 -2.003 -32.082 1.00 46.00 297 THR A N 1
ATOM 2327 C CA . THR A 1 297 ? 10.058 -1.440 -30.858 1.00 46.00 297 THR A CA 1
ATOM 2328 C C . THR A 1 297 ? 8.523 -1.386 -30.906 1.00 46.00 297 THR A C 1
ATOM 2330 O O . THR A 1 297 ? 7.857 -1.670 -29.923 1.00 46.00 297 THR A O 1
ATOM 2333 N N . PHE A 1 298 ? 7.939 -1.163 -32.085 1.00 40.34 298 PHE A N 1
ATOM 2334 C CA . PHE A 1 298 ? 6.487 -1.145 -32.290 1.00 40.34 298 PHE A CA 1
ATOM 2335 C C . PHE A 1 298 ? 5.793 -2.500 -32.040 1.00 40.34 298 PHE A C 1
ATOM 2337 O O . PHE A 1 298 ? 4.670 -2.562 -31.546 1.00 40.34 298 PHE A O 1
ATOM 2344 N N . SER A 1 299 ? 6.461 -3.614 -32.350 1.00 47.00 299 SER A N 1
ATOM 2345 C CA . SER A 1 299 ? 5.928 -4.953 -32.086 1.00 47.00 299 SER A CA 1
ATOM 2346 C C . SER A 1 299 ? 6.184 -5.417 -30.641 1.00 47.00 299 SER A C 1
ATOM 2348 O O . SER A 1 299 ? 5.624 -6.443 -30.253 1.00 47.00 299 SER A O 1
ATOM 2350 N N . LEU A 1 300 ? 7.000 -4.681 -29.872 1.00 47.88 300 LEU A N 1
ATOM 2351 C CA . LEU A 1 300 ? 7.215 -4.842 -28.429 1.00 47.88 300 LEU A CA 1
ATOM 2352 C C . LEU A 1 300 ? 5.999 -4.266 -27.675 1.00 47.88 300 LEU A C 1
ATOM 2354 O O . LEU A 1 300 ? 5.287 -5.009 -26.998 1.00 47.88 300 LEU A O 1
ATOM 2358 N N . MET A 1 301 ? 5.655 -2.999 -27.947 1.00 49.09 301 MET A N 1
ATOM 2359 C CA . MET A 1 301 ? 4.475 -2.318 -27.395 1.00 49.09 301 MET A CA 1
ATOM 2360 C C . MET A 1 301 ? 3.179 -3.092 -27.636 1.00 49.09 301 MET A C 1
ATOM 2362 O O . MET A 1 301 ? 2.442 -3.367 -26.698 1.00 49.09 301 MET A O 1
ATOM 2366 N N . GLN A 1 302 ? 2.907 -3.527 -28.873 1.00 46.78 302 GLN A N 1
ATOM 2367 C CA . GLN A 1 302 ? 1.677 -4.276 -29.169 1.00 46.78 302 GLN A CA 1
ATOM 2368 C C . GLN A 1 302 ? 1.600 -5.639 -28.466 1.00 46.78 302 GLN A C 1
ATOM 2370 O O . GLN A 1 302 ? 0.513 -6.200 -28.341 1.00 46.78 302 GLN A O 1
ATOM 2375 N N . LYS A 1 303 ? 2.732 -6.202 -28.029 1.00 51.41 303 LYS A N 1
ATOM 2376 C CA . LYS A 1 303 ? 2.777 -7.463 -27.278 1.00 51.41 303 LYS A CA 1
ATOM 2377 C C . LYS A 1 303 ? 2.648 -7.251 -25.778 1.00 51.41 303 LYS A C 1
ATOM 2379 O O . LYS A 1 303 ? 1.950 -8.046 -25.160 1.00 51.41 303 LYS A O 1
ATOM 2384 N N . ILE A 1 304 ? 3.253 -6.196 -25.226 1.00 51.34 304 ILE A N 1
ATOM 2385 C CA . ILE A 1 304 ? 2.977 -5.756 -23.852 1.00 51.34 304 ILE A CA 1
ATOM 2386 C C . ILE A 1 304 ? 1.494 -5.425 -23.748 1.00 51.34 304 ILE A C 1
ATOM 2388 O O . ILE A 1 304 ? 0.815 -6.090 -22.986 1.00 51.34 304 ILE A O 1
ATOM 2392 N N . ILE A 1 305 ? 0.962 -4.549 -24.605 1.00 55.28 305 ILE A N 1
ATOM 2393 C CA . ILE A 1 305 ? -0.467 -4.196 -24.644 1.00 55.28 305 ILE A CA 1
ATOM 2394 C C . ILE A 1 305 ? -1.344 -5.453 -24.760 1.00 55.28 305 ILE A C 1
ATOM 2396 O O . ILE A 1 305 ? -2.239 -5.634 -23.951 1.00 55.28 305 ILE A O 1
ATOM 2400 N N . LYS A 1 306 ? -1.044 -6.401 -25.661 1.00 53.53 306 LYS A N 1
ATOM 2401 C CA . LYS A 1 306 ? -1.827 -7.651 -25.765 1.00 53.53 306 LYS A CA 1
ATOM 2402 C C . LYS A 1 306 ? -1.719 -8.580 -24.557 1.00 53.53 306 LYS A C 1
ATOM 2404 O O . LYS A 1 306 ? -2.683 -9.273 -24.241 1.00 53.53 306 LYS A O 1
ATOM 2409 N N . ASN A 1 307 ? -0.553 -8.677 -23.924 1.00 54.22 307 ASN A N 1
ATOM 2410 C CA . ASN A 1 307 ? -0.385 -9.495 -22.723 1.00 54.22 307 ASN A CA 1
ATOM 2411 C C . ASN A 1 307 ? -1.027 -8.836 -21.513 1.00 54.22 307 ASN A C 1
ATOM 2413 O O . ASN A 1 307 ? -1.543 -9.537 -20.660 1.00 54.22 307 ASN A O 1
ATOM 2417 N N . VAL A 1 308 ? -1.059 -7.516 -21.493 1.00 52.88 308 VAL A N 1
ATOM 2418 C CA . VAL A 1 308 ? -1.703 -6.672 -20.500 1.00 52.88 308 VAL A CA 1
ATOM 2419 C C . VAL A 1 308 ? -3.224 -6.755 -20.616 1.00 52.88 308 VAL A C 1
ATOM 2421 O O . VAL A 1 308 ? -3.884 -7.089 -19.642 1.00 52.88 308 VAL A O 1
ATOM 2424 N N . GLU A 1 309 ? -3.768 -6.619 -21.827 1.00 52.72 309 GLU A N 1
ATOM 2425 C CA . GLU A 1 309 ? -5.183 -6.870 -22.144 1.00 52.72 309 GLU A CA 1
ATOM 2426 C C . GLU A 1 309 ? -5.591 -8.328 -21.839 1.00 52.72 309 GLU A C 1
ATOM 2428 O O . GLU A 1 309 ? -6.754 -8.630 -21.566 1.00 52.72 309 GLU A O 1
ATOM 2433 N N . LYS A 1 310 ? -4.636 -9.269 -21.887 1.00 52.41 310 LYS A N 1
ATOM 2434 C CA . LYS A 1 310 ? -4.835 -10.666 -21.472 1.00 52.41 310 LYS A CA 1
ATOM 2435 C C . LYS A 1 310 ? -4.707 -10.843 -19.948 1.00 52.41 310 LYS A C 1
ATOM 2437 O O . LYS A 1 310 ? -5.457 -11.645 -19.394 1.00 52.41 310 LYS A O 1
ATOM 2442 N N . HIS A 1 311 ? -3.813 -10.101 -19.289 1.00 50.38 311 HIS A N 1
ATOM 2443 C CA . HIS A 1 311 ? -3.588 -10.062 -17.837 1.00 50.38 311 HIS A CA 1
ATOM 2444 C C . HIS A 1 311 ? -4.684 -9.321 -17.073 1.00 50.38 311 HIS A C 1
ATOM 2446 O O . HIS A 1 311 ? -4.880 -9.624 -15.901 1.00 50.38 311 HIS A O 1
ATOM 2452 N N . ASP A 1 312 ? -5.499 -8.490 -17.727 1.00 50.69 312 ASP A N 1
ATOM 2453 C CA . ASP A 1 312 ? -6.764 -7.996 -17.157 1.00 50.69 312 ASP A CA 1
ATOM 2454 C C . ASP A 1 312 ? -7.719 -9.151 -16.757 1.00 50.69 312 ASP A C 1
ATOM 2456 O O . ASP A 1 312 ? -8.720 -8.936 -16.074 1.00 50.69 312 ASP A O 1
ATOM 2460 N N . ARG A 1 313 ? -7.420 -10.407 -17.142 1.00 48.66 313 ARG A N 1
ATOM 2461 C CA . ARG A 1 313 ? -8.125 -11.615 -16.673 1.00 48.66 313 ARG A CA 1
ATOM 2462 C C . ARG A 1 313 ? -7.451 -12.338 -15.498 1.00 48.66 313 ARG A C 1
ATOM 2464 O O . ARG A 1 313 ? -8.121 -13.145 -14.858 1.00 48.66 313 ARG A O 1
ATOM 2471 N N . GLU A 1 314 ? -6.175 -12.074 -15.216 1.00 55.25 314 GLU A N 1
ATOM 2472 C CA . GLU A 1 314 ? -5.353 -12.759 -14.205 1.00 55.25 314 GLU A CA 1
ATOM 2473 C C . GLU A 1 314 ? -4.405 -11.750 -13.525 1.00 55.25 314 GLU A C 1
ATOM 2475 O O . GLU A 1 314 ? -3.201 -11.712 -13.792 1.00 55.25 314 GLU A O 1
ATOM 2480 N N . GLU A 1 315 ? -4.970 -10.897 -12.662 1.00 70.44 315 GLU A N 1
ATOM 2481 C CA . GLU A 1 315 ? -4.202 -9.992 -11.799 1.00 70.44 315 GLU A CA 1
ATOM 2482 C C . GLU A 1 315 ? -3.239 -10.792 -10.891 1.00 70.44 315 GLU A C 1
ATOM 2484 O O . GLU A 1 315 ? -3.643 -11.790 -10.280 1.00 70.44 315 GLU A O 1
ATOM 2489 N N . ARG A 1 316 ? -1.982 -10.345 -10.752 1.00 82.00 316 ARG A N 1
ATOM 2490 C CA . ARG A 1 316 ? -0.962 -11.021 -9.928 1.00 82.00 316 ARG A CA 1
ATOM 2491 C C . ARG A 1 316 ? -1.048 -10.600 -8.461 1.00 82.00 316 ARG A C 1
ATOM 2493 O O . ARG A 1 316 ? -1.402 -9.459 -8.156 1.00 82.00 316 ARG A O 1
ATOM 2500 N N . SER A 1 317 ? -0.706 -11.500 -7.536 1.00 86.44 317 SER A N 1
ATOM 2501 C CA . SER A 1 317 ? -0.642 -11.130 -6.118 1.00 86.44 317 SER A CA 1
ATOM 2502 C C . SER A 1 317 ? 0.561 -10.226 -5.837 1.00 86.44 317 SER A C 1
ATOM 2504 O O . SER A 1 317 ? 1.575 -10.275 -6.539 1.00 86.44 317 SER A O 1
ATOM 2506 N N . VAL A 1 318 ? 0.475 -9.419 -4.776 1.00 88.00 318 VAL A N 1
ATOM 2507 C CA . VAL A 1 318 ? 1.607 -8.589 -4.320 1.00 88.00 318 VAL A CA 1
ATOM 2508 C C . VAL A 1 318 ? 2.834 -9.444 -3.992 1.00 88.00 318 VAL A C 1
ATOM 2510 O O . VAL A 1 318 ? 3.952 -9.037 -4.294 1.00 88.00 318 VAL A O 1
ATOM 2513 N N . SER A 1 319 ? 2.632 -10.641 -3.428 1.00 88.44 319 SER A N 1
ATOM 2514 C CA . SER A 1 319 ? 3.725 -11.569 -3.110 1.00 88.44 319 SER A CA 1
ATOM 2515 C C . SER A 1 319 ? 4.448 -12.046 -4.368 1.00 88.44 319 SER A C 1
ATOM 2517 O O . SER A 1 319 ? 5.672 -12.029 -4.394 1.00 88.44 319 SER A O 1
ATOM 2519 N N . ASP A 1 320 ? 3.717 -12.407 -5.428 1.00 87.69 320 ASP A N 1
ATOM 2520 C CA . ASP A 1 320 ? 4.336 -12.932 -6.654 1.00 87.69 320 ASP A CA 1
ATOM 2521 C C . ASP A 1 320 ? 5.230 -11.887 -7.332 1.00 87.69 320 ASP A C 1
ATOM 2523 O O . ASP A 1 320 ? 6.317 -12.203 -7.813 1.00 87.69 320 ASP A O 1
ATOM 2527 N N . VAL A 1 321 ? 4.768 -10.632 -7.382 1.00 87.19 321 VAL A N 1
ATOM 2528 C CA . VAL A 1 321 ? 5.534 -9.517 -7.965 1.00 87.19 321 VAL A CA 1
ATOM 2529 C C . VAL A 1 321 ? 6.732 -9.166 -7.081 1.00 87.19 321 VAL A C 1
ATOM 2531 O O . VAL A 1 321 ? 7.814 -8.877 -7.593 1.00 87.19 321 VAL A O 1
ATOM 2534 N N . TYR A 1 322 ? 6.568 -9.233 -5.756 1.00 89.38 322 TYR A N 1
ATOM 2535 C CA . TYR A 1 322 ? 7.661 -9.047 -4.806 1.00 89.38 322 TYR A CA 1
ATOM 2536 C C . TYR A 1 322 ? 8.766 -10.096 -4.981 1.00 89.38 322 TYR A C 1
ATOM 2538 O O . TYR A 1 322 ? 9.939 -9.737 -5.092 1.00 89.38 322 TYR A O 1
ATOM 2546 N N . ASP A 1 323 ? 8.403 -11.377 -5.051 1.00 87.00 323 ASP A N 1
ATOM 2547 C CA . ASP A 1 323 ? 9.364 -12.478 -5.135 1.00 87.00 323 ASP A CA 1
ATOM 2548 C C . ASP A 1 323 ? 10.149 -12.459 -6.460 1.00 87.00 323 ASP A C 1
ATOM 2550 O O . ASP A 1 323 ? 11.362 -12.706 -6.486 1.00 87.00 323 ASP A O 1
ATOM 2554 N N . GLU A 1 324 ? 9.486 -12.095 -7.562 1.00 84.81 324 GLU A N 1
ATOM 2555 C CA . GLU A 1 324 ? 10.137 -11.932 -8.865 1.00 84.81 324 GLU A CA 1
ATOM 2556 C C . GLU A 1 324 ? 11.132 -10.764 -8.875 1.00 84.81 324 GLU A C 1
ATOM 2558 O O . GLU A 1 324 ? 12.225 -10.886 -9.436 1.00 84.81 324 GLU A O 1
ATOM 2563 N N . LEU A 1 325 ? 10.785 -9.645 -8.231 1.00 84.25 325 LEU A N 1
ATOM 2564 C CA . LEU A 1 325 ? 11.662 -8.480 -8.161 1.00 84.25 325 LEU A CA 1
ATOM 2565 C C . LEU A 1 325 ? 12.833 -8.678 -7.200 1.00 84.25 325 LEU A C 1
ATOM 2567 O O . LEU A 1 325 ? 13.947 -8.296 -7.547 1.00 84.25 325 LEU A O 1
ATOM 2571 N N . PHE A 1 326 ? 12.598 -9.242 -6.013 1.00 84.62 326 PHE A N 1
ATOM 2572 C CA . PHE A 1 326 ? 13.531 -9.120 -4.887 1.00 84.62 326 PHE A CA 1
ATOM 2573 C C . PHE A 1 326 ? 13.990 -10.444 -4.271 1.00 84.62 326 PHE A C 1
ATOM 2575 O O . PHE A 1 326 ? 15.070 -10.466 -3.685 1.00 84.62 326 PHE A O 1
ATOM 2582 N N . ALA A 1 327 ? 13.233 -11.539 -4.402 1.00 70.19 327 ALA A N 1
ATOM 2583 C CA . ALA A 1 327 ? 13.582 -12.822 -3.775 1.00 70.19 327 ALA A CA 1
ATOM 2584 C C . ALA A 1 327 ? 14.436 -13.741 -4.670 1.00 70.19 327 ALA A C 1
ATOM 2586 O O . ALA A 1 327 ? 14.995 -14.729 -4.200 1.00 70.19 327 ALA A O 1
ATOM 2587 N N . SER A 1 328 ? 14.552 -13.424 -5.962 1.00 53.00 328 SER A N 1
ATOM 2588 C CA . SER A 1 328 ? 15.217 -14.265 -6.971 1.00 53.00 328 SER A CA 1
ATOM 2589 C C . SER A 1 328 ? 16.713 -13.947 -7.185 1.00 53.00 328 SER A C 1
ATOM 2591 O O . SER A 1 328 ? 17.255 -14.266 -8.248 1.00 53.00 328 SER A O 1
ATOM 2593 N N . GLY A 1 329 ? 17.373 -13.285 -6.225 1.00 42.53 329 GLY A N 1
ATOM 2594 C CA . GLY A 1 329 ? 18.743 -12.760 -6.347 1.00 42.53 329 GLY A CA 1
ATOM 2595 C C . GLY A 1 329 ? 19.682 -13.178 -5.227 1.00 42.53 329 GLY A C 1
ATOM 2596 O O . GLY A 1 329 ? 19.242 -13.196 -4.061 1.00 42.53 329 GLY A O 1
#

Radius of gyration: 21.74 Å; Cα contacts (8 Å, |Δi|>4): 414; chains: 1; bounding box: 62×50×71 Å

Organism: NCBI:txid2316362

Foldseek 3Di:
DDDDDDPPPVVVVLFCPLLVVCCVVPVVQVVVPPDPDDDPPPPDDDDPDDLVSLLVVLLVVLLVQNSHRDTLVVVLVVCVVAQALSNLLSNLQSLLVVLQVCLLSNLSVLLSVLVSCPPPVLVARWHAYPVRDTDRSLVSNLVSNLCNLQCQLAPPCDPVVQLAQFGDDPDDRDDTGGRSNLSSLSNLLSCVVSVSDDLVSSLCSLQNRLQQFLRDDQDPDLSSNLSSLLSLLLNCQQQFQVSVQSSPDDVPSPDHSLSSLVRSVVCVVVCSNPQPLSVVSLVVLQDPDDDDPDDDPVNSSVSNVVSSVVCNVPRDRSNVSCCSRPVPD

Sequence (329 aa):
MSTTKGHRTVRREAVNSFTQTISILDPSLSSRRLLGFQNMTTIVPQGAQTYEEKVAQFIEMWMDLFSNPFTTGELRATIKKYPTAALPDALGIALWRFSLIHPNLMEPLVANIRIVLKNKKLQHFRVTNEAGMSMKFGPIFYQSFGDTVSDFAHNDWGPPEEIGIFRKSDGDGSSRQIHPILVSAFTIAAAHRTKLMTIDDYCSMTLDGLQIPGLGEAPENRDVQELAAIAALILFETQGAEQYTKLLYSPEAGGSYELVLECLEDLRRKGIIRYLPAVKLLEVSHSSAVNSKYLTTFSLMQKIIKNVEKHDREERSVSDVYDELFASG